Protein 5LFZ (pdb70)

Foldseek 3Di:
DQLVPAQAEAEEAEADDDPCLVLLLVLCVVVLFEHEYAYAQCHLLVPLVSLLSNVVSAYAYEHAFHHQDQQVVDDLVRLVNRQVSSQVSSCVRHVDGHQEYEYRVNHDDLVRQVSWQHEHEAFDFELCCVPVVAQVSSLVRCLPVDGRFGYYYHYNPHCSSSVNPNVSVVSCVVVRYDYHYPCSSCPPHDGGGSHYDHGD

Sequence (200 aa):
VDCATTKKCVVALTFDDGPGEYTNRLLDELSEQHTPATFFVLGKNVKKYPKTLKRMVDEGHQIGSHTFDHKDITKLTAEGIEHEVQWTDEAIEQAAGVKPQILRPPYGAHGAVYDRLIPYPLVLWDVDTLDWKHHDPQKTVRIALEEAKPGSIILMHDIHESSVKAVPQLVSKLHDAGYTLVTVDQLFAGTDFKPAKAYDHR

Solvent-accessible surface area: 8970 Å² total; per-residue (Å²): 99,79,13,73,110,53,117,1,0,0,0,0,1,5,22,3,2,18,134,46,0,53,100,0,0,63,40,0,67,132,49,172,6,28,0,0,2,0,1,8,0,89,23,0,110,143,49,48,160,9,0,94,56,0,64,122,74,48,18,20,9,0,0,3,1,35,40,33,103,24,2,43,162,41,87,57,108,14,2,83,70,6,10,108,110,0,20,107,4,0,88,147,5,18,54,50,132,2,112,2,1,0,0,0,153,20,25,72,19,90,92,65,6,163,66,3,70,18,9,0,0,20,59,52,1,37,0,67,0,110,149,49,93,59,37,92,71,0,0,118,19,0,47,132,98,11,106,68,7,0,0,0,7,0,17,3,76,16,64,7,1,9,120,0,0,42,58,0,0,57,80,0,82,131,54,44,31,46,10,0,11,0,73,56,0,7,55,88,54,112,42,118,63,33,127,42,44,73,47,80

Secondary structure (DSSP, 8-state):
--TTTS-EEEEEEES--STTHHHHHHHHHHTT---EEEE-HHHHTT-HHHHHHHHHTT-EEEE--SS---GGGS-HHHHHHHHHHHHHHHHHHHS---S-B--GGG---HHHHTT-SS-EE--SEE--HHHH--HHHHHHHHHHH--TTEEEEEETTSHHHHHHHHHHHHHHHHTT-EE--HHHHTTTS---TT-EES--

CATH classification: 3.20.20.370

Nearest PDB structures (foldseek):
  5lgc-assembly1_A  TM=1.001E+00  e=3.802E-42  Arthrobacter sp. AW19M34-1
  2c1i-assembly1_A  TM=9.494E-01  e=1.308E-22  Streptococcus pneumoniae R6
  2c1g-assembly1_A  TM=9.395E-01  e=1.151E-22  Streptococcus pneumoniae R6
  6h8n-assembly1_A  TM=9.501E-01  e=1.305E-21  Bacillus subtilis subsp. subtilis str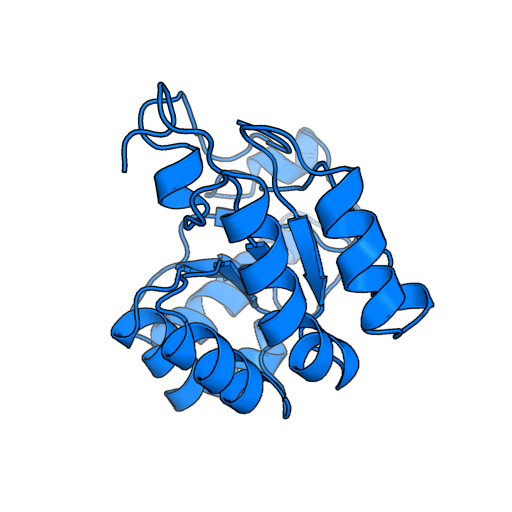. 168
  6h8l-assembly1_A  TM=9.474E-01  e=4.994E-21  Bacillus subtilis subsp. subtilis str. 168

Structure (mmCIF, N/CA/C/O backbone):
data_5LFZ
#
_entry.id   5LFZ
#
_cell.length_a   39.090
_cell.length_b   56.770
_cell.length_c   76.860
_cell.angle_alpha   90.00
_cell.angle_beta   90.00
_cell.angle_gamma   90.00
#
_symmetry.space_group_name_H-M   'P 21 21 21'
#
loop_
_entity.id
_entity.type
_entity.pdbx_description
1 polymer ArCE4A
2 non-polymer 'NICKEL (II) ION'
3 water water
#
loop_
_atom_site.group_PDB
_atom_site.id
_atom_site.type_symbol
_atom_site.label_atom_id
_atom_site.label_alt_id
_atom_site.label_comp_id
_atom_site.label_asym_id
_atom_site.label_entity_id
_atom_site.label_seq_id
_atom_site.pdbx_PDB_ins_code
_atom_site.Cartn_x
_atom_site.Cartn_y
_atom_site.Cartn_z
_atom_site.occupancy
_atom_site.B_iso_or_equiv
_atom_site.auth_seq_id
_atom_site.auth_comp_id
_atom_site.auth_asym_id
_atom_site.auth_atom_id
_atom_site.pdbx_PDB_model_num
ATOM 1 N N . VAL A 1 19 ? 36.032 50.676 30.751 1.00 49.77 42 VAL A N 1
ATOM 2 C CA . VAL A 1 19 ? 35.205 51.289 29.716 1.00 52.20 42 VAL A CA 1
ATOM 3 C C . VAL A 1 19 ? 33.879 51.799 30.286 1.00 48.64 42 VAL A C 1
ATOM 4 O O . VAL A 1 19 ? 33.231 51.119 31.079 1.00 53.67 42 VAL A O 1
ATOM 8 N N . ASP A 1 20 ? 33.483 53.000 29.879 1.00 47.08 43 ASP A N 1
ATOM 9 C CA . ASP A 1 20 ? 32.198 53.557 30.286 1.00 46.93 43 ASP A CA 1
ATOM 10 C C . ASP A 1 20 ? 31.187 53.419 29.153 1.00 42.54 43 ASP A C 1
ATOM 11 O O . ASP A 1 20 ? 31.160 54.237 28.237 1.00 47.76 43 ASP A O 1
ATOM 16 N N . CYS A 1 21 ? 30.351 52.386 29.224 1.00 39.01 44 CYS A N 1
ATOM 17 C CA . CYS A 1 21 ? 29.399 52.097 28.154 1.00 35.81 44 CYS A CA 1
ATOM 18 C C . CYS A 1 21 ? 28.145 52.962 28.206 1.00 38.06 44 CYS A C 1
ATOM 19 O O . CYS A 1 21 ? 27.249 52.818 27.372 1.00 38.76 44 CYS A O 1
ATOM 22 N N . ALA A 1 22 ? 28.077 53.861 29.182 1.00 41.54 45 ALA A N 1
ATOM 23 C CA . ALA A 1 22 ? 26.992 54.832 29.227 1.00 47.88 45 ALA A CA 1
ATOM 24 C C . ALA A 1 22 ? 27.235 55.913 28.179 1.00 51.36 45 ALA A C 1
ATOM 25 O O . ALA A 1 22 ? 26.299 56.539 27.681 1.00 53.56 45 ALA A O 1
ATOM 27 N N . THR A 1 23 ? 28.504 56.113 27.839 1.00 51.60 46 THR A N 1
ATOM 28 C CA . THR A 1 23 ? 28.893 57.118 26.859 1.00 59.61 46 THR A CA 1
ATOM 29 C C . THR A 1 23 ? 29.542 56.485 25.628 1.00 62.27 46 THR A C 1
ATOM 30 O O . THR A 1 23 ? 29.256 56.875 24.494 1.00 66.43 46 THR A O 1
ATOM 34 N N . THR A 1 24 ? 30.415 55.509 25.862 1.00 50.23 47 THR A N 1
ATOM 35 C CA . THR A 1 24 ? 31.127 54.824 24.786 1.00 47.05 47 THR A CA 1
ATOM 36 C C . THR A 1 24 ? 30.210 53.813 24.102 1.00 39.36 47 THR A C 1
ATOM 37 O O . THR A 1 24 ? 29.395 53.160 24.751 1.00 41.35 47 THR A O 1
ATOM 41 N N A LYS A 1 25 ? 30.324 53.705 22.782 0.62 34.88 48 LYS A N 1
ATOM 42 N N B LYS A 1 25 ? 30.369 53.691 22.788 0.38 35.11 48 LYS A N 1
ATOM 43 C CA A LYS A 1 25 ? 29.487 52.782 22.024 0.62 35.14 48 LYS A CA 1
ATOM 44 C CA B LYS A 1 25 ? 29.583 52.787 21.961 0.38 34.52 48 LYS A CA 1
ATOM 45 C C A LYS A 1 25 ? 29.986 51.354 22.183 0.62 33.07 48 LYS A C 1
ATOM 46 C C B LYS A 1 25 ? 30.005 51.327 22.164 0.38 32.78 48 LYS A C 1
ATOM 47 O O A LYS A 1 25 ? 30.939 50.931 21.526 0.62 34.17 48 LYS A O 1
ATOM 48 O O B LYS A 1 25 ? 30.932 50.850 21.510 0.38 33.66 48 LYS A O 1
ATOM 59 N N . CYS A 1 26 ? 29.324 50.620 23.067 1.00 33.22 49 CYS A N 1
ATOM 60 C CA . CYS A 1 26 ? 29.733 49.264 23.431 1.00 29.86 49 CYS A CA 1
ATOM 61 C C . CYS A 1 26 ? 28.923 48.147 22.789 1.00 26.86 49 CYS A C 1
ATOM 62 O O . CYS A 1 26 ? 27.724 48.275 22.552 1.00 31.38 49 CYS A O 1
ATOM 65 N N A VAL A 1 27 ? 29.581 47.032 22.507 0.32 23.68 50 VAL A N 1
ATOM 66 N N B VAL A 1 27 ? 29.616 47.045 22.522 0.68 23.25 50 VAL A N 1
ATOM 67 C CA A VAL A 1 27 ? 28.855 45.829 22.130 0.32 24.36 50 VAL A CA 1
ATOM 68 C CA B VAL A 1 27 ? 29.014 45.816 22.030 0.68 25.00 50 VAL A CA 1
ATOM 69 C C A VAL A 1 27 ? 29.600 44.619 22.679 0.32 25.40 50 VAL A C 1
ATOM 70 C C B VAL A 1 27 ? 29.637 44.649 22.797 0.68 25.42 50 VAL A C 1
ATOM 71 O O A VAL A 1 27 ? 30.832 44.583 22.702 0.32 27.80 50 VAL A O 1
ATOM 72 O O B VAL A 1 27 ? 30.837 44.675 23.082 0.68 25.06 50 VAL A O 1
ATOM 79 N N . ALA A 1 28 ? 28.834 43.646 23.154 1.00 20.70 51 ALA A N 1
ATOM 80 C CA . ALA A 1 28 ? 29.379 42.446 23.782 1.00 21.39 51 ALA A CA 1
ATOM 81 C C . ALA A 1 28 ? 29.290 41.240 22.855 1.00 20.84 51 ALA A C 1
ATOM 82 O O . ALA A 1 28 ? 28.194 40.798 22.501 1.00 23.38 51 ALA A O 1
ATOM 84 N N . LEU A 1 29 ? 30.444 40.718 22.448 1.00 21.73 52 LEU A N 1
ATOM 85 C CA . LEU A 1 29 ? 30.505 39.451 21.714 1.00 21.42 52 LEU A CA 1
ATOM 86 C C . LEU A 1 29 ? 30.302 38.316 22.697 1.00 22.14 52 LEU A C 1
ATOM 87 O O . LEU A 1 29 ? 30.982 38.261 23.723 1.00 19.81 52 LEU A O 1
ATOM 92 N N . THR A 1 30 ? 29.369 37.415 22.407 1.00 21.27 53 THR A N 1
ATOM 93 C CA . THR A 1 30 ? 29.129 36.285 23.298 1.00 22.75 53 THR A CA 1
ATOM 94 C C . THR A 1 30 ? 29.112 34.973 22.512 1.00 21.46 53 THR A C 1
ATOM 95 O O . THR A 1 30 ? 28.706 34.927 21.343 1.00 20.31 53 THR A O 1
ATOM 99 N N . PHE A 1 31 ? 29.588 33.914 23.157 1.00 18.99 54 PHE A N 1
ATOM 100 C CA . PHE A 1 31 ? 29.710 32.603 22.522 1.00 18.98 54 PHE A CA 1
ATOM 101 C C . PHE A 1 31 ? 29.085 31.527 23.395 1.00 23.88 54 PHE A C 1
ATOM 102 O O . PHE A 1 31 ? 29.471 31.371 24.555 1.00 21.77 54 PHE A O 1
ATOM 110 N N . ASP A 1 32 ? 28.126 30.787 22.844 1.00 21.20 55 ASP A N 1
ATOM 111 C CA . ASP A 1 32 ? 27.416 29.748 23.596 1.00 20.81 55 ASP A CA 1
ATOM 112 C C . ASP A 1 32 ? 27.912 28.350 23.293 1.00 24.19 55 ASP A C 1
ATOM 113 O O . ASP A 1 32 ? 28.417 28.092 22.196 1.00 21.70 55 ASP A O 1
ATOM 118 N N . ASP A 1 33 ? 27.716 27.459 24.269 1.00 21.45 56 ASP A N 1
ATOM 119 C CA . ASP A 1 33 ? 27.715 25.996 24.085 1.00 23.42 56 ASP A CA 1
ATOM 120 C C . ASP A 1 33 ? 29.097 25.363 24.157 1.00 25.05 56 ASP A C 1
ATOM 121 O O . ASP A 1 33 ? 29.230 24.141 24.007 1.00 28.18 56 ASP A O 1
ATOM 126 N N . GLY A 1 34 ? 30.127 26.178 24.349 1.00 21.50 57 GLY A N 1
ATOM 127 C CA . GLY A 1 34 ? 31.467 25.663 24.547 1.00 22.90 57 GLY A CA 1
ATOM 128 C C . GLY A 1 34 ? 31.688 25.264 25.993 1.00 21.77 57 GLY A C 1
ATOM 129 O O . GLY A 1 34 ? 30.740 25.212 26.778 1.00 26.80 57 GLY A O 1
ATOM 130 N N . PRO A 1 35 ? 32.938 24.964 26.358 1.00 19.89 58 PRO A N 1
ATOM 131 C CA . PRO A 1 35 ? 34.113 24.917 25.478 1.00 24.11 58 PRO A CA 1
ATOM 132 C C . PRO A 1 35 ? 34.129 23.683 24.574 1.00 24.37 58 PRO A C 1
ATOM 133 O O . PRO A 1 35 ? 33.428 22.696 24.821 1.00 22.82 58 PRO A O 1
ATOM 137 N N . GLY A 1 36 ? 34.935 23.750 23.523 1.00 27.14 59 GLY A N 1
ATOM 138 C CA . GLY A 1 36 ? 35.092 22.632 22.616 1.00 28.31 59 GLY A CA 1
ATOM 139 C C . GLY A 1 36 ? 36.412 22.743 21.885 1.00 26.87 59 GLY A C 1
ATOM 140 O O . GLY A 1 36 ? 37.293 23.504 22.290 1.00 23.92 59 GLY A O 1
ATOM 141 N N . GLU A 1 37 ? 36.535 21.996 20.793 1.00 27.21 60 GLU A N 1
ATOM 142 C CA . GLU A 1 37 ? 37.799 21.869 20.078 1.00 27.88 60 GLU A CA 1
ATOM 143 C C . GLU A 1 37 ? 38.226 23.155 19.374 1.00 26.29 60 GLU A C 1
ATOM 144 O O . GLU A 1 37 ? 39.383 23.283 18.964 1.00 26.78 60 GLU A O 1
ATOM 150 N N . TYR A 1 38 ? 37.309 24.109 19.245 1.00 24.97 61 TYR A N 1
ATOM 151 C CA . TYR A 1 38 ? 37.629 25.356 18.558 1.00 26.32 61 TYR A CA 1
ATOM 152 C C . TYR A 1 38 ? 37.874 26.521 19.509 1.00 21.19 61 TYR A C 1
ATOM 153 O O . TYR A 1 38 ? 38.308 27.590 19.077 1.00 23.90 61 TYR A O 1
ATOM 162 N N . THR A 1 39 ? 37.615 26.316 20.796 1.00 22.94 62 THR A N 1
ATOM 163 C CA . THR A 1 39 ? 37.660 27.408 21.761 1.00 21.50 62 THR A CA 1
ATOM 164 C C . THR A 1 39 ? 39.043 28.052 21.874 1.00 21.57 62 THR A C 1
ATOM 165 O O . THR A 1 39 ? 39.161 29.274 21.954 1.00 22.98 62 THR A O 1
ATOM 169 N N . ASN A 1 40 ? 40.093 27.243 21.870 1.00 21.19 63 ASN A N 1
ATOM 170 C CA . ASN A 1 40 ? 41.427 27.818 21.991 1.00 23.24 63 ASN A CA 1
ATOM 171 C C . ASN A 1 40 ? 41.846 28.630 20.766 1.00 25.65 63 ASN A C 1
ATOM 172 O O . ASN A 1 40 ? 42.507 29.663 20.903 1.00 25.75 63 ASN A O 1
ATOM 177 N N . ARG A 1 41 ? 41.459 28.185 19.572 1.00 25.04 64 ARG A N 1
ATOM 178 C CA . ARG A 1 41 ? 41.717 28.969 18.370 1.00 25.46 64 ARG A CA 1
ATOM 179 C C . ARG A 1 41 ? 40.948 30.277 18.441 1.00 25.36 64 ARG A C 1
ATOM 180 O O . ARG A 1 41 ? 41.445 31.328 18.046 1.00 29.98 64 ARG A O 1
ATOM 188 N N . LEU A 1 42 ? 39.734 30.199 18.971 1.00 25.86 65 LEU A N 1
ATOM 189 C CA . LEU A 1 42 ? 38.896 31.371 19.166 1.00 25.50 65 LEU A CA 1
ATOM 190 C C . LEU A 1 42 ? 39.573 32.354 20.125 1.00 22.53 65 LEU A C 1
ATOM 191 O O . LEU A 1 42 ? 39.631 33.558 19.870 1.00 25.98 65 LEU A O 1
ATOM 196 N N . LEU A 1 43 ? 40.105 31.828 21.222 1.00 25.04 66 LEU A N 1
ATOM 197 C CA . LEU A 1 43 ? 40.788 32.654 22.204 1.00 24.89 66 LEU A CA 1
ATOM 198 C C . LEU A 1 43 ? 42.068 33.248 21.622 1.00 25.51 66 LEU A C 1
ATOM 199 O O . LEU A 1 43 ? 42.435 34.381 21.940 1.00 28.87 66 LEU A O 1
ATOM 204 N N . ASP A 1 44 ? 42.743 32.476 20.775 1.00 27.26 67 ASP A N 1
ATOM 205 C CA . ASP A 1 44 ? 43.938 32.960 20.101 1.00 31.22 67 ASP A CA 1
ATOM 206 C C . ASP A 1 44 ? 43.601 34.172 19.238 1.00 31.13 67 ASP A C 1
ATOM 207 O O . ASP A 1 44 ? 44.300 35.184 19.280 1.00 32.82 67 ASP A O 1
ATOM 212 N N . GLU A 1 45 ? 42.526 34.070 18.461 1.00 29.03 68 GLU A N 1
ATOM 213 C CA . GLU A 1 45 ? 42.128 35.159 17.572 1.00 29.49 68 GLU A CA 1
ATOM 214 C C . GLU A 1 45 ? 41.712 36.397 18.360 1.00 30.04 68 GLU A C 1
ATOM 215 O O . GLU A 1 45 ? 42.076 37.519 18.004 1.00 31.95 68 GLU A O 1
ATOM 221 N N . LEU A 1 46 ? 40.950 36.191 19.430 1.00 27.19 69 LEU A N 1
ATOM 222 C CA . LEU A 1 46 ? 40.530 37.293 20.284 1.00 27.17 69 LEU A CA 1
ATOM 223 C C . LEU A 1 46 ? 41.738 37.991 20.900 1.00 31.53 69 LEU A C 1
ATOM 224 O O . LEU A 1 46 ? 41.787 39.220 20.966 1.00 34.45 69 LEU A O 1
ATOM 229 N N . SER A 1 47 ? 42.715 37.197 21.326 1.00 32.57 70 SER A N 1
ATOM 230 C CA . SER A 1 47 ? 43.958 37.724 21.872 1.00 32.08 70 SER A CA 1
ATOM 231 C C . SER A 1 47 ? 44.702 38.579 20.850 1.00 34.29 70 SER A C 1
ATOM 232 O O . SER A 1 47 ? 45.201 39.655 21.178 1.00 41.02 70 SER A O 1
ATOM 235 N N . GLU A 1 48 ? 44.765 38.102 19.611 1.00 35.63 71 GLU A N 1
ATOM 236 C CA . GLU A 1 48 ? 45.502 38.800 18.561 1.00 40.73 71 GLU A CA 1
ATOM 237 C C . GLU A 1 48 ? 44.954 40.201 18.309 1.00 38.96 71 GLU A C 1
ATOM 238 O O . GLU A 1 48 ? 45.686 41.090 17.876 1.00 41.87 71 GLU A O 1
ATOM 244 N N . GLN A 1 49 ? 43.675 40.413 18.597 1.00 40.20 72 GLN A N 1
ATOM 245 C CA . GLN A 1 49 ? 43.098 41.736 18.411 1.00 42.41 72 GLN A CA 1
ATOM 246 C C . GLN A 1 49 ? 42.654 42.366 19.726 1.00 40.43 72 GLN A C 1
ATOM 247 O O . GLN A 1 49 ? 41.798 43.250 19.732 1.00 38.59 72 GLN A O 1
ATOM 253 N N . HIS A 1 50 ? 43.255 41.908 20.826 1.00 43.47 73 HIS A N 1
ATOM 254 C CA . HIS A 1 50 ? 43.063 42.497 22.152 1.00 47.72 73 HIS A CA 1
ATOM 255 C C . HIS A 1 50 ? 41.583 42.699 22.470 1.00 43.03 73 HIS A C 1
ATOM 256 O O . HIS A 1 50 ? 41.157 43.778 22.879 1.00 46.39 73 HIS A O 1
ATOM 263 N N . THR A 1 51 ? 40.798 41.650 22.267 1.00 31.81 74 THR A N 1
ATOM 264 C CA . THR A 1 51 ? 39.358 41.755 22.409 1.00 27.53 74 THR A CA 1
ATOM 265 C C . THR A 1 51 ? 38.830 40.749 23.414 1.00 28.68 74 THR A C 1
ATOM 266 O O . THR A 1 51 ? 39.139 39.559 23.321 1.00 25.51 74 THR A O 1
ATOM 270 N N . PRO A 1 52 ? 38.036 41.224 24.388 1.00 24.76 75 PRO A N 1
ATOM 271 C CA . PRO A 1 52 ? 37.393 40.338 25.355 1.00 26.89 75 PRO A CA 1
ATOM 272 C C . PRO A 1 52 ? 36.055 39.839 24.847 1.00 24.66 75 PRO A C 1
ATOM 273 O O . PRO A 1 52 ? 35.430 40.480 24.003 1.00 25.35 75 PRO A O 1
ATOM 277 N N . ALA A 1 53 ? 35.626 38.695 25.355 1.00 22.15 76 ALA A N 1
ATOM 278 C CA . ALA A 1 53 ? 34.326 38.152 25.007 1.00 19.27 76 ALA A CA 1
ATOM 279 C C . ALA A 1 53 ? 33.734 37.466 26.227 1.00 22.89 76 ALA A C 1
ATOM 280 O O . ALA A 1 53 ? 34.410 37.307 27.245 1.00 23.19 76 ALA A O 1
ATOM 282 N N . THR A 1 54 ? 32.468 37.081 26.125 1.00 21.10 77 THR A N 1
ATOM 283 C CA . THR A 1 54 ? 31.785 36.381 27.206 1.00 22.44 77 THR A CA 1
ATOM 284 C C . THR A 1 54 ? 31.391 35.000 26.706 1.00 19.17 77 THR A C 1
ATOM 285 O O . THR A 1 54 ? 30.768 34.868 25.650 1.00 21.59 77 THR A O 1
ATOM 289 N N . PHE A 1 55 ? 31.790 33.979 27.452 1.00 20.28 78 PHE A N 1
ATOM 290 C CA . PHE A 1 55 ? 31.549 32.600 27.070 1.00 18.99 78 PHE A CA 1
ATOM 291 C C . PHE A 1 55 ? 30.511 31.978 27.980 1.00 20.86 78 PHE A C 1
ATOM 292 O O . PHE A 1 55 ? 30.749 31.810 29.173 1.00 20.34 78 PHE A O 1
ATOM 300 N N . PHE A 1 56 ? 29.340 31.676 27.434 1.00 20.52 79 PHE A N 1
ATOM 301 C CA . PHE A 1 56 ? 28.320 30.980 28.203 1.00 21.75 79 PHE A CA 1
ATOM 302 C C . PHE A 1 56 ? 28.526 29.482 28.039 1.00 17.58 79 PHE A C 1
ATOM 303 O O . PHE A 1 56 ? 28.147 28.886 27.030 1.00 21.41 79 PHE A O 1
ATOM 311 N N . VAL A 1 57 ? 29.144 28.879 29.047 1.00 19.00 80 VAL A N 1
ATOM 312 C CA . VAL A 1 57 ? 29.652 27.522 28.912 1.00 22.71 80 VAL A CA 1
ATOM 313 C C . VAL A 1 57 ? 28.670 26.452 29.383 1.00 26.11 80 VAL A C 1
ATOM 314 O O . VAL A 1 57 ? 27.878 26.663 30.305 1.00 25.45 80 VAL A O 1
ATOM 318 N N . LEU A 1 58 ? 28.730 25.300 28.728 1.00 22.36 81 LEU A N 1
ATOM 319 C CA . LEU A 1 58 ? 27.970 24.131 29.155 1.00 23.76 81 LEU A CA 1
ATOM 320 C C . LEU A 1 58 ? 28.748 23.356 30.207 1.00 24.80 81 LEU A C 1
ATOM 321 O O . LEU A 1 58 ? 29.875 22.944 29.956 1.00 26.05 81 LEU A O 1
ATOM 326 N N . GLY A 1 59 ? 28.151 23.157 31.380 1.00 24.17 82 GLY A N 1
ATOM 327 C CA . GLY A 1 59 ? 28.833 22.497 32.475 1.00 24.15 82 GLY A CA 1
ATOM 328 C C . GLY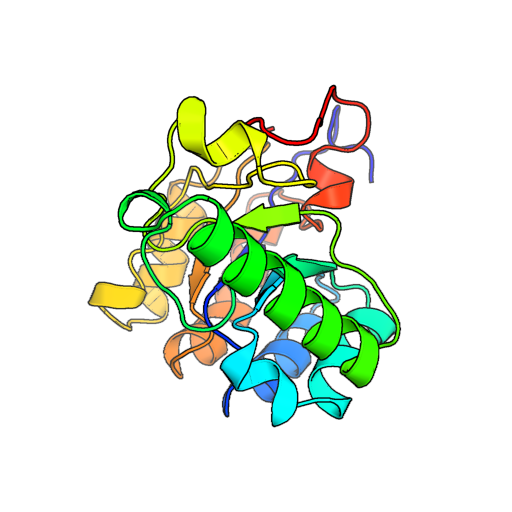 A 1 59 ? 29.409 21.141 32.112 1.00 26.85 82 GLY A C 1
ATOM 329 O O . GLY A 1 59 ? 30.509 20.795 32.541 1.00 29.54 82 GLY A O 1
ATOM 330 N N . LYS A 1 60 ? 28.671 20.378 31.312 1.00 28.03 83 LYS A N 1
ATOM 331 C CA . LYS A 1 60 ? 29.123 19.058 30.880 1.00 32.24 83 LYS A CA 1
ATOM 332 C C . LYS A 1 60 ? 30.438 19.152 30.102 1.00 31.71 83 LYS A C 1
ATOM 333 O O . LYS A 1 60 ? 31.280 18.256 30.185 1.00 39.41 83 LYS A O 1
ATOM 339 N N . ASN A 1 61 ? 30.611 20.246 29.365 1.00 24.88 84 ASN A N 1
ATOM 340 C CA . ASN A 1 61 ? 31.800 20.464 28.544 1.00 29.99 84 ASN A CA 1
ATOM 341 C C . ASN A 1 61 ? 32.962 20.986 29.370 1.00 31.12 84 ASN A C 1
ATOM 342 O O . ASN A 1 61 ? 34.126 20.787 29.022 1.00 29.78 84 ASN A O 1
ATOM 347 N N . VAL A 1 62 ? 32.632 21.659 30.468 1.00 30.06 85 VAL A N 1
ATOM 348 C CA . VAL A 1 62 ? 33.621 22.340 31.297 1.00 26.33 85 VAL A CA 1
ATOM 349 C C . VAL A 1 62 ? 34.573 21.354 31.965 1.00 27.56 85 VAL A C 1
ATOM 350 O O . VAL A 1 62 ? 35.774 21.618 32.076 1.00 27.34 85 VAL A O 1
ATOM 354 N N . LYS A 1 63 ? 34.029 20.217 32.393 1.00 29.76 86 LYS A N 1
ATOM 355 C CA . LYS A 1 63 ? 34.811 19.134 32.986 1.00 36.89 86 LYS A CA 1
ATOM 356 C C . LYS A 1 63 ? 36.048 18.780 32.168 1.00 38.54 86 LYS A C 1
ATOM 357 O O . LYS A 1 63 ? 37.122 18.535 32.719 1.00 35.94 86 LYS A O 1
ATOM 363 N N . LYS A 1 64 ? 35.879 18.764 30.850 1.00 34.32 87 LYS A N 1
ATOM 364 C CA . LYS A 1 64 ? 36.930 18.353 29.925 1.00 35.92 87 LYS A CA 1
ATOM 365 C C . LYS A 1 64 ? 37.920 19.474 29.617 1.00 32.82 87 LYS A C 1
ATOM 366 O O . LYS A 1 64 ? 38.995 19.221 29.076 1.00 30.76 87 LYS A O 1
ATOM 372 N N . TYR A 1 65 ? 37.560 20.708 29.958 1.00 29.83 88 TYR A N 1
ATOM 373 C CA . TYR A 1 65 ? 38.356 21.861 29.540 1.00 28.30 88 TYR A CA 1
ATOM 374 C C . TYR A 1 65 ? 38.787 22.822 30.647 1.00 32.41 88 TYR A C 1
ATOM 375 O O . TYR A 1 65 ? 38.570 24.032 30.521 1.00 28.55 88 TYR A O 1
ATOM 384 N N . PRO A 1 66 ? 39.420 22.310 31.717 1.00 29.23 89 PRO A N 1
ATOM 385 C CA . PRO A 1 66 ? 39.768 23.210 32.824 1.00 26.56 89 PRO A CA 1
ATOM 386 C C . PRO A 1 66 ? 40.803 24.274 32.452 1.00 26.44 89 PRO A C 1
ATOM 387 O O . PRO A 1 66 ? 40.654 25.428 32.846 1.00 26.88 89 PRO A O 1
ATOM 391 N N . LYS A 1 67 ? 41.828 23.901 31.692 1.00 27.63 90 LYS A N 1
ATOM 392 C CA . LYS A 1 67 ? 42.868 24.855 31.333 1.00 25.38 90 LYS A CA 1
ATOM 393 C C . LYS A 1 67 ? 42.327 25.947 30.411 1.00 26.47 90 LYS A C 1
ATOM 394 O O . LYS A 1 67 ? 42.757 27.101 30.478 1.00 27.55 90 LYS A O 1
ATOM 400 N N . THR A 1 68 ? 41.378 25.581 29.554 1.00 25.61 91 THR A N 1
ATOM 401 C CA . THR A 1 68 ? 40.769 26.539 28.647 1.00 22.29 91 THR A CA 1
ATOM 402 C C . THR A 1 68 ? 39.915 27.556 29.410 1.00 23.82 91 THR A C 1
ATOM 403 O O . THR A 1 68 ? 39.904 28.738 29.067 1.00 22.20 91 THR A O 1
ATOM 407 N N . LEU A 1 69 ? 39.235 27.122 30.470 1.00 23.78 92 LEU A N 1
ATOM 408 C CA . LEU A 1 69 ? 38.489 28.076 31.288 1.00 24.12 92 LEU A CA 1
ATOM 409 C C . LEU A 1 69 ? 39.449 28.988 32.049 1.00 23.94 92 LEU A C 1
ATOM 410 O O . LEU A 1 69 ? 39.181 30.181 32.218 1.00 22.61 92 LEU A O 1
ATOM 415 N N . LYS A 1 70 ? 40.579 28.440 32.482 1.00 25.55 93 LYS A N 1
ATOM 416 C CA . LYS A 1 70 ? 41.584 29.270 33.129 1.00 23.46 93 LYS A CA 1
ATOM 417 C C . LYS A 1 70 ? 42.094 30.327 32.151 1.00 24.07 93 LYS A C 1
ATOM 418 O O . LYS A 1 70 ? 42.383 31.450 32.557 1.00 27.04 93 LYS A O 1
ATOM 424 N N . ARG A 1 71 ? 42.188 29.979 30.866 1.00 23.98 94 ARG A N 1
ATOM 425 C CA . ARG A 1 71 ? 42.569 30.959 29.849 1.00 24.92 94 ARG A CA 1
ATOM 426 C C . ARG A 1 71 ? 41.579 32.112 29.800 1.00 23.28 94 ARG A C 1
ATOM 427 O O . ARG A 1 71 ? 41.969 33.269 29.676 1.00 25.84 94 ARG A O 1
ATOM 435 N N . MET A 1 72 ? 40.295 31.790 29.884 1.00 23.28 95 MET A N 1
ATOM 436 C CA . MET A 1 72 ? 39.261 32.815 29.814 1.00 24.46 95 MET A CA 1
ATOM 437 C C . MET A 1 72 ? 39.420 33.842 30.926 1.00 27.84 95 MET A C 1
ATOM 438 O O . MET A 1 72 ? 39.330 35.049 30.689 1.00 28.09 95 MET A O 1
ATOM 443 N N . VAL A 1 73 ? 39.665 33.361 32.140 1.00 24.42 96 VAL A N 1
ATOM 444 C CA . VAL A 1 73 ? 39.884 34.245 33.277 1.00 27.05 96 VAL A CA 1
ATOM 445 C C . VAL A 1 73 ? 41.189 35.016 33.107 1.00 29.04 96 VAL A C 1
ATOM 446 O O . VAL A 1 73 ? 41.213 36.238 33.248 1.00 28.25 96 VAL A O 1
ATOM 450 N N . ASP A 1 74 ? 42.262 34.295 32.792 1.00 25.73 97 ASP A N 1
ATOM 451 C CA . ASP A 1 74 ? 43.591 34.890 32.677 1.00 28.85 97 ASP A CA 1
ATOM 452 C C . ASP A 1 74 ? 43.682 35.954 31.585 1.00 27.98 97 ASP A C 1
ATOM 453 O O . ASP A 1 74 ? 44.465 36.895 31.703 1.00 31.12 97 ASP A O 1
ATOM 458 N N . GLU A 1 75 ? 42.890 35.815 30.525 1.00 29.08 98 GLU A N 1
ATOM 459 C CA . GLU A 1 75 ? 43.060 36.687 29.366 1.00 26.00 98 GLU A CA 1
ATOM 460 C C . GLU A 1 75 ? 41.942 37.721 29.209 1.00 27.75 98 GLU A C 1
ATOM 461 O O . GLU A 1 75 ? 41.783 38.316 28.143 1.00 32.57 98 GLU A O 1
ATOM 467 N N . GLY A 1 76 ? 41.178 37.940 30.272 1.00 27.55 99 GLY A N 1
ATOM 468 C CA . GLY A 1 76 ? 40.280 39.081 30.331 1.00 30.37 99 GLY A CA 1
ATOM 469 C C . GLY A 1 76 ? 38.840 38.835 29.920 1.00 28.69 99 GLY A C 1
ATOM 470 O O . GLY A 1 76 ? 38.050 39.774 29.815 1.00 30.61 99 GLY A O 1
ATOM 471 N N . HIS A 1 77 ? 38.488 37.577 29.693 1.00 22.71 100 HIS A N 1
ATOM 472 C CA . HIS A 1 77 ? 37.137 37.241 29.266 1.00 22.34 100 HIS A CA 1
ATOM 473 C C . HIS A 1 77 ? 36.226 37.013 30.465 1.00 24.73 100 HIS A C 1
ATOM 474 O O . HIS A 1 77 ? 36.680 36.999 31.617 1.00 26.75 100 HIS A O 1
ATOM 481 N N . GLN A 1 78 ? 34.939 36.851 30.188 1.00 21.46 101 GLN A N 1
ATOM 482 C CA . GLN A 1 78 ? 33.963 36.549 31.222 1.00 20.64 101 GLN A CA 1
ATOM 483 C C . GLN A 1 78 ? 33.335 35.184 31.001 1.00 19.95 101 GLN A C 1
ATOM 484 O O . GLN A 1 78 ? 32.975 34.831 29.883 1.00 22.29 101 GLN A O 1
ATOM 490 N N . ILE A 1 79 ? 33.209 34.411 32.073 1.00 21.09 102 ILE A N 1
ATOM 491 C CA . ILE A 1 79 ? 32.539 33.123 32.000 1.00 19.64 102 ILE A CA 1
ATOM 492 C C . ILE A 1 79 ? 31.120 33.230 32.547 1.00 19.72 102 ILE A C 1
ATOM 493 O O . ILE A 1 79 ? 30.913 33.683 33.683 1.00 23.30 102 ILE A O 1
ATOM 498 N N . GLY A 1 80 ? 30.148 32.824 31.736 1.00 20.27 103 GLY A N 1
ATOM 499 C CA . GLY A 1 80 ? 28.765 32.738 32.171 1.00 22.68 103 GLY A CA 1
ATOM 500 C C . GLY A 1 80 ? 28.295 31.293 32.151 1.00 22.40 103 GLY A C 1
ATOM 501 O O . GLY A 1 80 ? 28.941 30.432 31.552 1.00 19.59 103 GLY A O 1
ATOM 502 N N . SER A 1 81 ? 27.175 31.016 32.812 1.00 22.96 104 SER A N 1
ATOM 503 C CA . SER A 1 81 ? 26.596 29.678 32.798 1.00 22.76 104 SER A CA 1
ATOM 504 C C . SER A 1 81 ? 25.594 29.510 31.662 1.00 23.58 104 SER A C 1
ATOM 505 O O . SER A 1 81 ? 24.792 30.406 31.402 1.00 24.10 104 SER A O 1
ATOM 508 N N . HIS A 1 82 ? 25.651 28.365 30.980 1.00 22.96 105 HIS A N 1
ATOM 509 C CA . HIS A 1 82 ? 24.652 28.011 29.975 1.00 21.48 105 HIS A CA 1
ATOM 510 C C . HIS A 1 82 ? 23.893 26.750 30.401 1.00 24.56 105 HIS A C 1
ATOM 511 O O . HIS A 1 82 ? 23.338 26.046 29.558 1.00 24.81 105 HIS A O 1
ATOM 518 N N . THR A 1 83 ? 23.857 26.510 31.719 1.00 22.93 106 THR A N 1
ATOM 519 C CA . THR A 1 83 ? 23.390 25.261 32.367 1.00 26.77 106 THR A CA 1
ATOM 520 C C . THR A 1 83 ? 24.328 24.085 32.076 1.00 23.47 106 THR A C 1
ATOM 521 O O . THR A 1 83 ? 25.374 24.251 31.445 1.00 24.60 106 THR A O 1
ATOM 525 N N . PHE A 1 84 ? 23.971 22.901 32.569 1.00 23.21 107 PHE A N 1
ATOM 526 C CA . PHE A 1 84 ? 24.904 21.781 32.550 1.00 24.40 107 PHE A CA 1
ATOM 527 C C . PHE A 1 84 ? 24.822 20.980 31.262 1.00 27.50 107 PHE A C 1
ATOM 528 O O . PHE A 1 84 ? 25.839 20.725 30.627 1.00 28.12 107 PHE A O 1
ATOM 536 N N . ASP A 1 85 ? 23.619 20.573 30.880 1.00 27.04 108 ASP A N 1
ATOM 537 C CA . ASP A 1 85 ? 23.469 19.734 29.694 1.00 30.55 108 ASP A CA 1
ATOM 538 C C . ASP A 1 85 ? 22.501 20.325 28.667 1.00 30.55 108 ASP A C 1
ATOM 539 O O . ASP A 1 85 ? 21.887 19.592 27.889 1.00 32.33 108 ASP A O 1
ATOM 544 N N . HIS A 1 86 ? 22.373 21.648 28.685 1.00 28.20 109 HIS A N 1
ATOM 545 C CA . HIS A 1 86 ? 21.658 22.414 27.655 1.00 29.58 109 HIS A CA 1
ATOM 546 C C . HIS A 1 86 ? 20.180 22.060 27.542 1.00 32.35 109 HIS A C 1
ATOM 547 O O . HIS A 1 86 ? 19.628 21.993 26.443 1.00 31.18 109 HIS A O 1
ATOM 554 N N . LYS A 1 87 ? 19.532 21.845 28.676 1.00 32.75 110 LYS A N 1
ATOM 555 C CA . LYS A 1 87 ? 18.096 21.609 28.670 1.00 31.14 110 LYS A CA 1
ATOM 556 C C . LYS A 1 87 ? 17.335 22.931 28.798 1.00 30.85 110 LYS A C 1
ATOM 557 O O . LYS A 1 87 ? 17.768 23.849 29.496 1.00 32.23 110 LYS A O 1
ATOM 563 N N . ASP A 1 88 ? 16.217 23.027 28.087 1.00 33.21 111 ASP A N 1
ATOM 564 C CA . ASP A 1 88 ? 15.258 24.113 28.260 1.00 32.05 111 ASP A CA 1
ATOM 565 C C . ASP A 1 88 ? 14.808 24.107 29.719 1.00 31.12 111 ASP A C 1
ATOM 566 O O . ASP A 1 88 ? 14.180 23.149 30.162 1.00 32.69 111 ASP A O 1
ATOM 571 N N . ILE A 1 89 ? 15.124 25.167 30.462 1.00 26.98 112 ILE A N 1
ATOM 572 C CA . ILE A 1 89 ? 14.867 25.168 31.899 1.00 26.33 112 ILE A CA 1
ATOM 573 C C . ILE A 1 89 ? 13.374 25.185 32.203 1.00 32.25 112 ILE A C 1
ATOM 574 O O . ILE A 1 89 ? 12.964 24.809 33.299 1.00 33.80 112 ILE A O 1
ATOM 579 N N . THR A 1 90 ? 12.559 25.611 31.241 1.00 31.15 113 THR A N 1
ATOM 580 C CA . THR A 1 90 ? 11.116 25.677 31.472 1.00 30.85 113 THR A CA 1
ATOM 581 C C . THR A 1 90 ? 10.489 24.288 31.410 1.00 33.03 113 THR A C 1
ATOM 582 O O . THR A 1 90 ? 9.315 24.116 31.726 1.00 37.52 113 THR A O 1
ATOM 586 N N . LYS A 1 91 ? 11.280 23.300 31.004 1.00 39.13 114 LYS A N 1
ATOM 587 C CA . LYS A 1 91 ? 10.833 21.913 30.993 1.00 41.37 114 LYS A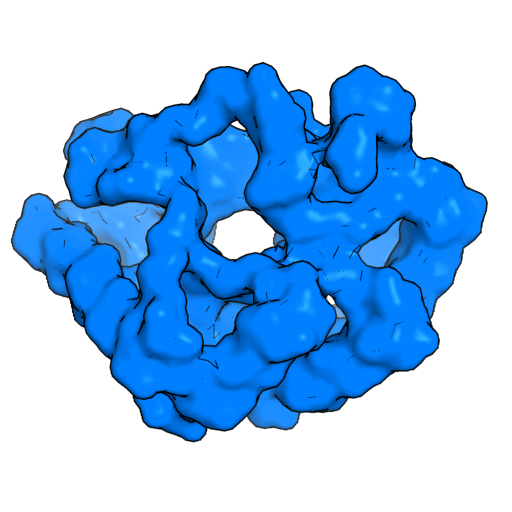 CA 1
ATOM 588 C C . LYS A 1 91 ? 11.081 21.235 32.330 1.00 39.47 114 LYS A C 1
ATOM 589 O O . LYS A 1 91 ? 10.671 20.096 32.535 1.00 41.66 114 LYS A O 1
ATOM 595 N N . LEU A 1 92 ? 11.769 21.926 33.233 1.00 41.06 115 LEU A N 1
ATOM 596 C CA . LEU A 1 92 ? 12.285 21.272 34.431 1.00 36.93 115 LEU A CA 1
ATOM 597 C C . LEU A 1 92 ? 11.529 21.601 35.710 1.00 41.70 115 LEU A C 1
ATOM 598 O O . LEU A 1 92 ? 10.789 22.583 35.789 1.00 39.23 115 LEU A O 1
ATOM 603 N N . THR A 1 93 ? 11.735 20.753 36.710 1.00 39.60 116 THR A N 1
ATOM 604 C CA . THR A 1 93 ? 11.229 20.986 38.053 1.00 42.27 116 THR A CA 1
ATOM 605 C C . THR A 1 93 ? 12.134 21.964 38.784 1.00 36.72 116 THR A C 1
ATOM 606 O O . THR A 1 93 ? 13.185 22.351 38.275 1.00 34.21 116 THR A O 1
ATOM 610 N N . ALA A 1 94 ? 11.728 22.359 39.984 1.00 37.15 117 ALA A N 1
ATOM 611 C CA . ALA A 1 94 ? 12.554 23.234 40.799 1.00 38.68 117 ALA A CA 1
ATOM 612 C C . ALA A 1 94 ? 13.914 22.591 41.054 1.00 40.23 117 ALA A C 1
ATOM 613 O O . ALA A 1 94 ? 14.947 23.252 40.941 1.00 39.10 117 ALA A O 1
ATOM 615 N N . GLU A 1 95 ? 13.913 21.299 41.378 1.00 40.66 118 GLU A N 1
ATOM 616 C CA . GLU A 1 95 ? 15.163 20.593 41.647 1.00 45.43 118 GLU A CA 1
ATOM 617 C C . GLU A 1 95 ? 15.961 20.370 40.360 1.00 39.22 118 GLU A C 1
ATOM 618 O O . GLU A 1 95 ? 17.191 20.376 40.381 1.00 39.00 118 GLU A O 1
ATOM 624 N N . GLY A 1 96 ? 15.263 20.181 39.244 1.00 33.82 119 GLY A N 1
ATOM 625 C CA . GLY A 1 96 ? 15.922 20.047 37.956 1.00 31.78 119 GLY A CA 1
ATOM 626 C C . GLY A 1 96 ? 16.690 21.306 37.602 1.00 34.24 119 GLY A C 1
ATOM 627 O O . GLY A 1 96 ? 17.831 21.248 37.133 1.00 34.07 119 GLY A O 1
ATOM 628 N N . ILE A 1 97 ? 16.063 22.454 37.832 1.00 28.99 120 ILE A N 1
ATOM 629 C CA . ILE A 1 97 ? 16.722 23.736 37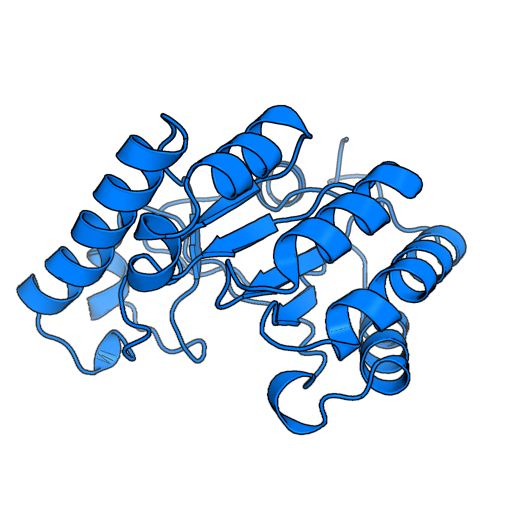.618 1.00 28.24 120 ILE A CA 1
ATOM 630 C C . ILE A 1 97 ? 17.881 23.916 38.597 1.00 27.86 120 ILE A C 1
ATOM 631 O O . ILE A 1 97 ? 18.931 24.437 38.225 1.00 29.48 120 ILE A O 1
ATOM 636 N N . GLU A 1 98 ? 17.693 23.475 39.841 1.00 32.12 121 GLU A N 1
ATOM 637 C CA . GLU A 1 98 ? 18.765 23.509 40.839 1.00 32.84 121 GLU A CA 1
ATOM 638 C C . GLU A 1 98 ? 20.001 22.755 40.364 1.00 31.08 121 GLU A C 1
ATOM 639 O O . GLU A 1 98 ? 21.120 23.246 40.486 1.00 29.19 121 GLU A O 1
ATOM 645 N N . HIS A 1 99 ? 19.788 21.554 39.832 1.00 32.85 122 HIS A N 1
ATOM 646 C CA . HIS A 1 99 ? 20.882 20.744 39.306 1.00 34.92 122 HIS A CA 1
ATOM 647 C C . HIS A 1 99 ? 21.614 21.457 38.174 1.00 29.50 122 HIS A C 1
ATOM 648 O O . HIS A 1 99 ? 22.836 21.538 38.179 1.00 31.31 122 HIS A O 1
ATOM 655 N N . GLU A 1 100 ? 20.865 21.975 37.205 1.00 31.18 123 GLU A N 1
ATOM 656 C CA . GLU A 1 100 ? 21.466 22.651 36.059 1.00 29.43 123 GLU A CA 1
ATOM 657 C C . GLU A 1 100 ? 22.350 23.821 36.483 1.00 28.05 123 GLU A C 1
ATOM 658 O O . GLU A 1 100 ? 23.438 24.015 35.945 1.00 29.20 123 GLU A O 1
ATOM 664 N N . VAL A 1 101 ? 21.877 24.604 37.443 1.00 26.20 124 VAL A N 1
ATOM 665 C CA . VAL A 1 101 ? 22.659 25.725 37.950 1.00 25.28 124 VAL A CA 1
ATOM 666 C C . VAL A 1 101 ? 23.867 25.242 38.759 1.00 27.23 124 VAL A C 1
ATOM 667 O O . VAL A 1 101 ? 25.016 25.587 38.464 1.00 23.42 124 VAL A O 1
ATOM 671 N N . GLN A 1 102 ? 23.598 24.435 39.778 1.00 28.01 125 GLN A N 1
ATOM 672 C CA . GLN A 1 102 ? 24.631 24.044 40.730 1.00 24.88 125 GLN A CA 1
ATOM 673 C C . GLN A 1 102 ? 25.701 23.135 40.142 1.00 24.73 125 GLN A C 1
ATOM 674 O O . GLN A 1 102 ? 26.871 23.260 40.495 1.00 25.39 125 GLN A O 1
ATOM 680 N N . TRP A 1 103 ? 25.317 22.229 39.245 1.00 27.27 126 TRP A N 1
ATOM 681 C CA . TRP A 1 103 ? 26.310 21.356 38.620 1.00 28.44 126 TRP A CA 1
ATOM 682 C C . TRP A 1 103 ? 27.249 22.154 37.726 1.00 25.20 126 TRP A C 1
ATOM 683 O O . TRP A 1 103 ? 28.428 21.831 37.615 1.00 24.76 126 TRP A O 1
ATOM 694 N N . THR A 1 104 ? 26.724 23.198 37.097 1.00 24.76 127 THR A N 1
ATOM 695 C CA . THR A 1 104 ? 27.530 24.017 36.198 1.00 24.50 127 THR A CA 1
ATOM 696 C C . THR A 1 104 ? 28.492 24.870 37.006 1.00 26.32 127 THR A C 1
ATOM 697 O O . THR A 1 104 ? 29.670 24.997 36.656 1.00 24.05 127 THR A O 1
ATOM 701 N N . ASP A 1 105 ? 27.991 25.435 38.101 1.00 25.69 128 ASP A N 1
ATOM 702 C CA . ASP A 1 105 ? 28.819 26.248 38.988 1.00 26.64 128 ASP A CA 1
ATOM 703 C C . ASP A 1 105 ? 29.984 25.441 39.541 1.00 23.09 128 ASP A C 1
ATOM 704 O O . ASP A 1 105 ? 31.105 25.943 39.626 1.00 26.76 128 ASP A O 1
ATOM 709 N N . GLU A 1 106 ? 29.723 24.195 39.926 1.00 25.10 129 GLU A N 1
ATOM 710 C CA . GLU A 1 106 ? 30.779 23.368 40.498 1.00 26.64 129 GLU A CA 1
ATOM 711 C C . GLU A 1 106 ? 31.857 23.119 39.454 1.00 26.83 129 GLU A C 1
ATOM 712 O O . GLU A 1 106 ? 33.049 23.173 39.751 1.00 27.66 129 GLU A O 1
ATOM 718 N N . ALA A 1 107 ? 31.425 22.843 38.228 1.00 24.06 130 ALA A N 1
ATOM 719 C CA . ALA A 1 107 ? 32.360 22.578 37.146 1.00 23.90 130 ALA A CA 1
ATOM 720 C C . ALA A 1 107 ? 33.239 23.802 36.872 1.00 25.13 130 ALA A C 1
ATOM 721 O O . ALA A 1 107 ? 34.459 23.684 36.723 1.00 23.78 130 ALA A O 1
ATOM 723 N N . ILE A 1 108 ? 32.615 24.974 36.804 1.00 24.38 131 ILE A N 1
ATOM 724 C CA . ILE A 1 108 ? 33.348 26.213 36.557 1.00 25.41 131 ILE A CA 1
ATOM 725 C C . ILE A 1 108 ? 34.300 26.523 37.720 1.00 25.00 131 ILE A C 1
ATOM 726 O O . ILE A 1 108 ? 35.450 26.927 37.513 1.00 25.67 131 ILE A O 1
ATOM 731 N N . GLU A 1 109 ? 33.845 26.305 38.951 1.00 25.93 132 GLU A N 1
ATOM 732 C CA . GLU A 1 109 ? 34.702 26.589 40.091 1.00 29.19 132 GLU A CA 1
ATOM 733 C C . GLU A 1 109 ? 35.889 25.630 40.104 1.00 29.53 132 GLU A C 1
ATOM 734 O O . GLU A 1 109 ? 37.021 26.050 40.321 1.00 31.09 132 GLU A O 1
ATOM 740 N N . GLN A 1 110 ? 35.640 24.349 39.851 1.00 27.51 133 GLN A N 1
ATOM 741 C CA . GLN A 1 110 ? 36.722 23.367 39.848 1.00 32.79 133 GLN A CA 1
ATOM 742 C C . GLN A 1 110 ? 37.730 23.667 38.738 1.00 32.49 133 GLN A C 1
ATOM 743 O O . GLN A 1 110 ? 38.940 23.501 38.920 1.00 34.12 133 GLN A O 1
ATOM 749 N N . ALA A 1 111 ? 37.225 24.131 37.601 1.00 32.34 134 ALA A N 1
ATOM 750 C CA . ALA A 1 111 ? 38.065 24.389 36.439 1.00 26.21 134 ALA A CA 1
ATOM 751 C C . ALA A 1 111 ? 38.879 25.675 36.564 1.00 32.38 134 ALA A C 1
ATOM 752 O O . ALA A 1 111 ? 40.074 25.682 36.273 1.00 33.20 134 ALA A O 1
ATOM 754 N N . ALA A 1 112 ? 38.243 26.760 37.001 1.00 31.80 135 ALA A N 1
ATOM 755 C CA . ALA A 1 112 ? 38.872 28.080 36.908 1.00 34.37 135 ALA A CA 1
ATOM 756 C C . ALA A 1 112 ? 38.908 28.855 38.222 1.00 32.40 135 ALA A C 1
ATOM 757 O O . ALA A 1 112 ? 39.467 29.951 38.282 1.00 36.57 135 ALA A O 1
ATOM 759 N N . GLY A 1 113 ? 38.302 28.299 39.265 1.00 26.92 136 GLY A N 1
ATOM 760 C CA . GLY A 1 113 ? 38.343 28.916 40.580 1.00 30.52 136 GLY A CA 1
ATOM 761 C C . GLY A 1 113 ? 37.464 30.145 40.713 1.00 36.27 136 GLY A C 1
ATOM 762 O O . GLY A 1 113 ? 37.605 30.917 41.668 1.00 36.68 136 GLY A O 1
ATOM 763 N N . VAL A 1 114 ? 36.556 30.330 39.759 1.00 32.18 137 VAL A N 1
ATOM 764 C CA . VAL A 1 114 ? 35.622 31.447 39.810 1.00 27.69 137 VAL A CA 1
ATOM 765 C C . VAL A 1 114 ? 34.187 30.955 39.775 1.00 28.59 137 VAL A C 1
ATOM 766 O O . VAL A 1 114 ? 33.919 29.813 39.409 1.00 31.90 137 VAL A O 1
ATOM 770 N N . LYS A 1 115 ? 33.270 31.833 40.154 1.00 25.15 138 LYS A N 1
ATOM 771 C CA . LYS A 1 115 ? 31.847 31.576 40.037 1.00 24.82 138 LYS A CA 1
ATOM 772 C C . LYS A 1 115 ? 31.293 32.484 38.946 1.00 25.48 138 LYS A C 1
ATOM 773 O O . LYS A 1 115 ? 31.640 33.664 38.899 1.00 28.54 138 LYS A O 1
ATOM 779 N N . PRO A 1 116 ? 30.450 31.944 38.049 1.00 28.04 139 PRO A N 1
ATOM 780 C CA . PRO A 1 116 ? 29.839 32.831 37.055 1.00 27.11 139 PRO A CA 1
ATOM 781 C C . PRO A 1 116 ? 28.925 33.834 37.740 1.00 25.20 139 PRO A C 1
ATOM 782 O O . PRO A 1 116 ? 28.461 33.581 38.855 1.00 29.76 139 PRO A O 1
ATOM 786 N N . GLN A 1 117 ? 28.682 34.967 37.098 1.00 27.11 140 GLN A N 1
ATOM 787 C CA . GLN A 1 117 ? 27.837 35.988 37.692 1.00 29.55 140 GLN A CA 1
ATOM 788 C C . GLN A 1 117 ? 26.619 36.243 36.824 1.00 25.91 140 GLN A C 1
ATOM 789 O O . GLN A 1 117 ? 25.794 37.099 37.133 1.00 26.06 140 GLN A O 1
ATOM 795 N N . ILE A 1 118 ? 26.523 35.492 35.730 1.00 23.32 141 ILE A N 1
ATOM 796 C CA . ILE A 1 118 ? 25.438 35.619 34.767 1.00 23.03 141 ILE A CA 1
ATOM 797 C C . ILE A 1 118 ? 25.086 34.244 34.207 1.00 21.65 141 ILE A C 1
ATOM 798 O O . ILE A 1 118 ? 25.926 33.341 34.197 1.00 23.15 141 ILE A O 1
ATOM 803 N N . LEU A 1 119 ? 23.852 34.086 33.738 1.00 21.18 142 LEU A N 1
ATOM 804 C CA . LEU A 1 119 ? 23.414 32.830 33.135 1.00 21.00 142 LEU A CA 1
ATOM 805 C C . LEU A 1 119 ? 22.595 33.136 31.892 1.00 21.53 142 LEU A C 1
ATOM 806 O O . LEU A 1 119 ? 21.803 34.074 31.882 1.00 23.32 142 LEU A O 1
ATOM 811 N N . ARG A 1 120 ? 22.795 32.345 30.844 1.00 23.78 143 ARG A N 1
ATOM 812 C CA . ARG A 1 120 ? 21.985 32.447 29.633 1.00 23.48 143 ARG A CA 1
ATOM 813 C C . ARG A 1 120 ? 21.181 31.163 29.497 1.00 20.44 143 ARG A C 1
ATOM 814 O O . ARG A 1 120 ? 21.750 30.074 29.490 1.00 25.26 143 ARG A O 1
ATOM 822 N N . PRO A 1 121 ? 19.853 31.278 29.436 1.00 23.32 144 PRO A N 1
ATOM 823 C CA . PRO A 1 121 ? 19.045 30.059 29.361 1.00 25.25 144 PRO A CA 1
ATOM 824 C C . PRO A 1 121 ? 19.099 29.459 27.962 1.00 23.64 144 PRO A C 1
ATOM 825 O O . PRO A 1 121 ? 18.990 30.200 26.988 1.00 30.30 144 PRO A O 1
ATOM 829 N N . PRO A 1 122 ? 19.283 28.135 27.868 1.00 26.39 145 PRO A N 1
ATOM 830 C CA . PRO A 1 122 ? 19.269 27.445 26.570 1.00 26.41 145 PRO A CA 1
ATOM 831 C C . PRO A 1 122 ? 18.049 27.803 25.729 1.00 30.38 145 PRO A C 1
ATOM 832 O O . PRO A 1 122 ? 16.937 27.871 26.255 1.00 33.07 145 PRO A O 1
ATOM 836 N N . TYR A 1 123 ? 18.280 28.057 24.441 1.00 31.12 146 TYR A N 1
ATOM 837 C CA . TYR A 1 123 ? 17.226 28.383 23.478 1.00 32.40 146 TYR A CA 1
ATOM 838 C C . TYR A 1 123 ? 16.529 29.700 23.809 1.00 31.15 146 TYR A C 1
ATOM 839 O O . TYR A 1 123 ? 15.529 30.047 23.184 1.00 35.70 146 TYR A O 1
ATOM 848 N N . GLY A 1 124 ? 17.068 30.433 24.779 1.00 28.39 147 GLY A N 1
ATOM 849 C CA . GLY A 1 124 ? 16.471 31.681 25.223 1.00 30.83 147 GLY A CA 1
ATOM 850 C C . GLY A 1 124 ? 15.194 31.484 26.023 1.00 35.17 147 GLY A C 1
ATOM 851 O O . GLY A 1 124 ? 14.484 32.442 26.325 1.00 34.84 147 GLY A O 1
ATOM 852 N N . ALA A 1 125 ? 14.903 30.234 26.367 1.00 37.23 148 ALA A N 1
ATOM 853 C CA . ALA A 1 125 ? 13.639 29.888 27.000 1.00 35.99 148 ALA A CA 1
ATOM 854 C C . ALA A 1 125 ? 13.694 30.143 28.497 1.00 31.61 148 ALA A C 1
ATOM 855 O O . ALA A 1 125 ? 14.563 29.616 29.188 1.00 32.15 148 ALA A O 1
ATOM 857 N N . HIS A 1 126 ? 12.758 30.951 28.986 1.00 31.07 149 HIS A N 1
ATOM 858 C CA . HIS A 1 126 ? 12.692 31.281 30.405 1.00 29.39 149 HIS A CA 1
ATOM 859 C C . HIS A 1 126 ? 11.296 31.787 30.759 1.00 31.98 149 HIS A C 1
ATOM 860 O O . HIS A 1 126 ? 10.431 31.911 29.892 1.00 35.94 149 HIS A O 1
ATOM 867 N N . GLY A 1 127 ? 11.078 32.072 32.037 1.00 35.51 150 GLY A N 1
ATOM 868 C CA . GLY A 1 127 ? 9.794 32.564 32.501 1.00 35.74 150 GLY A CA 1
ATOM 869 C C . GLY A 1 127 ? 9.912 32.947 33.959 1.00 35.00 150 GLY A C 1
ATOM 870 O O . GLY A 1 127 ? 10.673 32.322 34.692 1.00 39.56 150 GLY A O 1
ATOM 871 N N . ALA A 1 128 ? 9.161 33.965 34.373 1.00 35.65 151 ALA A N 1
ATOM 872 C CA . ALA A 1 128 ? 9.274 34.531 35.718 1.00 37.13 151 ALA A CA 1
ATOM 873 C C . ALA A 1 128 ? 9.238 33.479 36.821 1.00 43.17 151 ALA A C 1
ATOM 874 O O . ALA A 1 128 ? 9.967 33.582 37.804 1.00 40.85 151 ALA A O 1
ATOM 876 N N . VAL A 1 129 ? 8.394 32.466 36.655 1.00 38.88 152 VAL A N 1
ATOM 877 C CA . VAL A 1 129 ? 8.247 31.434 37.674 1.00 36.99 152 VAL A CA 1
ATOM 878 C C . VAL A 1 129 ? 9.500 30.553 37.768 1.00 38.68 152 VAL A C 1
ATOM 879 O O . VAL A 1 129 ? 9.795 29.992 38.825 1.00 36.22 152 VAL A O 1
ATOM 883 N N . TYR A 1 130 ? 10.252 30.454 36.675 1.00 39.45 153 TYR A N 1
ATOM 884 C CA . TYR A 1 130 ? 11.489 29.678 36.668 1.00 31.87 153 TYR A CA 1
ATOM 885 C C . TYR A 1 130 ? 12.682 30.552 37.029 1.00 32.78 153 TYR A C 1
ATOM 886 O O . TYR A 1 130 ? 13.571 30.132 37.769 1.00 36.79 153 TYR A O 1
ATOM 895 N N . ASP A 1 131 ? 12.686 31.775 36.509 1.00 34.25 154 ASP A N 1
ATOM 896 C CA . ASP A 1 131 ? 13.839 32.664 36.630 1.00 36.45 154 ASP A CA 1
ATOM 897 C C . ASP A 1 131 ? 14.139 33.010 38.082 1.00 36.17 154 ASP A C 1
ATOM 898 O O . ASP A 1 131 ? 15.287 33.256 38.447 1.00 33.50 154 ASP A O 1
ATOM 903 N N . ARG A 1 132 ? 13.102 33.006 38.911 1.00 35.57 155 ARG A N 1
ATOM 904 C CA . ARG A 1 132 ? 13.249 33.340 40.324 1.00 37.69 155 ARG A CA 1
ATOM 905 C C . ARG A 1 132 ? 14.180 32.362 41.047 1.00 36.93 155 ARG A C 1
ATOM 906 O O . ARG A 1 132 ? 14.678 32.653 42.137 1.00 38.73 155 ARG A O 1
ATOM 914 N N . LEU A 1 133 ? 14.419 31.209 40.430 1.00 36.97 156 LEU A N 1
ATOM 915 C CA . LEU A 1 133 ? 15.287 30.185 41.004 1.00 37.52 156 LEU A CA 1
ATOM 916 C C . LEU A 1 133 ? 16.744 30.349 40.579 1.00 41.92 156 LEU A C 1
ATOM 917 O O . LEU A 1 133 ? 17.620 29.620 41.043 1.00 48.64 156 LEU A O 1
ATOM 922 N N . ILE A 1 134 ? 17.002 31.303 39.696 1.00 37.49 157 ILE A N 1
ATOM 923 C CA . ILE A 1 134 ? 18.345 31.487 39.159 1.00 32.14 157 ILE A CA 1
ATOM 924 C C . ILE A 1 134 ? 19.030 32.660 39.849 1.00 30.90 157 ILE A C 1
ATOM 925 O O . ILE A 1 134 ? 18.537 33.787 39.810 1.00 33.02 157 ILE A O 1
ATOM 930 N N . PRO A 1 135 ? 20.180 32.394 40.485 1.00 30.42 158 PRO A N 1
ATOM 931 C CA . PRO A 1 135 ? 20.848 33.356 41.366 1.00 33.04 158 PRO A CA 1
ATOM 932 C C . PRO A 1 135 ? 21.657 34.414 40.617 1.00 34.25 158 PRO A C 1
ATOM 933 O O . PRO A 1 135 ? 22.418 35.152 41.242 1.00 30.10 158 PRO A O 1
ATOM 937 N N . TYR A 1 136 ? 21.484 34.476 39.298 1.00 28.58 159 TYR A N 1
ATOM 938 C CA . TYR A 1 136 ? 22.233 35.389 38.435 1.00 30.64 159 TYR A CA 1
ATOM 939 C C . TYR A 1 136 ? 21.283 36.124 37.497 1.00 25.66 159 TYR A C 1
ATOM 940 O O . TYR A 1 136 ? 20.191 35.636 37.218 1.00 28.15 159 TYR A O 1
ATOM 949 N N . PRO A 1 137 ? 21.691 37.305 37.007 1.00 26.89 160 PRO A N 1
ATOM 950 C CA . PRO A 1 137 ? 20.912 37.900 35.920 1.00 23.82 160 PRO A CA 1
ATOM 951 C C . PRO A 1 137 ? 20.844 36.947 34.731 1.00 27.58 160 PRO A C 1
ATOM 952 O O . PRO A 1 137 ? 21.820 36.249 34.454 1.00 28.99 160 PRO A O 1
ATOM 956 N N . LEU A 1 138 ? 19.702 36.905 34.059 1.00 25.72 161 LEU A N 1
ATOM 957 C CA . LEU A 1 138 ? 19.577 36.131 32.835 1.00 26.09 161 LEU A CA 1
ATOM 958 C C . LEU A 1 138 ? 19.963 37.010 31.650 1.00 25.03 161 LEU A C 1
ATOM 959 O O . LEU A 1 138 ? 19.375 38.068 31.429 1.00 25.42 161 LEU A O 1
ATOM 964 N N . VAL A 1 139 ? 20.958 36.576 30.889 1.00 26.09 162 VAL A N 1
ATOM 965 C CA . VAL A 1 139 ? 21.442 37.382 29.782 1.00 23.20 162 VAL A CA 1
ATOM 966 C C . VAL A 1 139 ? 21.071 36.750 28.446 1.00 25.80 162 VAL A C 1
ATOM 967 O O . VAL A 1 139 ? 21.557 35.675 28.097 1.00 26.18 162 VAL A O 1
ATOM 971 N N . LEU A 1 140 ? 20.185 37.417 27.719 1.00 22.07 163 LEU A N 1
ATOM 972 C CA . LEU A 1 140 ? 19.811 36.974 26.380 1.00 24.75 163 LEU A CA 1
ATOM 973 C C . LEU A 1 140 ? 20.657 37.726 25.364 1.00 23.35 163 LEU A C 1
ATOM 974 O O . LEU A 1 140 ? 21.870 37.840 25.536 1.00 24.41 163 LEU A O 1
ATOM 979 N N . TRP A 1 141 ? 20.019 38.243 24.316 1.00 23.22 164 TRP A N 1
ATOM 980 C CA . TRP A 1 141 ? 20.729 38.872 23.203 1.00 25.76 164 TRP A CA 1
ATOM 981 C C . TRP A 1 141 ? 19.771 39.684 22.337 1.00 26.22 164 TRP A C 1
ATOM 982 O O . TRP A 1 141 ? 18.562 39.455 22.357 1.00 27.12 164 TRP A O 1
ATOM 993 N N . ASP A 1 142 ? 20.302 40.614 21.553 1.00 25.46 165 ASP A N 1
ATOM 994 C CA . ASP A 1 142 ? 19.447 41.331 20.616 1.00 26.01 165 ASP A CA 1
ATOM 995 C C . ASP A 1 142 ? 19.873 41.059 19.177 1.00 26.59 165 ASP A C 1
ATOM 996 O O . ASP A 1 142 ? 19.129 41.347 18.246 1.00 28.85 165 ASP A O 1
ATOM 1001 N N . VAL A 1 143 ? 21.065 40.494 19.003 1.00 24.83 166 VAL A N 1
ATOM 1002 C CA . VAL A 1 143 ? 21.542 40.117 17.675 1.00 24.98 166 VAL A CA 1
ATOM 1003 C C . VAL A 1 143 ? 21.856 38.630 17.615 1.00 27.39 166 VAL A C 1
ATOM 1004 O O . VAL A 1 143 ? 22.815 38.168 18.227 1.00 24.57 166 VAL A O 1
ATOM 1008 N N . ASP A 1 144 ? 21.034 37.890 16.880 1.00 24.98 167 ASP A N 1
ATOM 1009 C CA . ASP A 1 144 ? 21.268 36.471 16.647 1.00 23.58 167 ASP A CA 1
ATOM 1010 C C . ASP A 1 144 ? 21.959 36.291 15.295 1.00 22.58 167 ASP A C 1
ATOM 1011 O O . ASP A 1 144 ? 21.344 36.503 14.249 1.00 25.36 167 ASP A O 1
ATOM 1016 N N . THR A 1 145 ? 23.226 35.884 15.302 1.00 21.50 168 THR A N 1
ATOM 1017 C CA . THR A 1 145 ? 23.949 35.720 14.038 1.00 24.80 168 THR A CA 1
ATOM 1018 C C . THR A 1 145 ? 23.462 34.523 13.232 1.00 27.33 168 THR A C 1
ATOM 1019 O O . THR A 1 145 ? 23.842 34.353 12.066 1.00 25.87 168 THR A O 1
ATOM 1023 N N . LEU A 1 146 ? 22.623 33.703 13.859 1.00 25.84 169 LEU A N 1
ATOM 1024 C CA . LEU A 1 146 ? 22.064 32.500 13.248 1.00 24.28 169 LEU A CA 1
ATOM 1025 C C . LEU A 1 146 ? 23.147 31.494 12.871 1.00 24.38 169 LEU A C 1
ATOM 1026 O O . LEU A 1 146 ? 22.925 30.630 12.020 1.00 28.26 169 LEU A O 1
ATOM 1031 N N . ASP A 1 147 ? 24.311 31.581 13.511 1.00 22.63 170 ASP A N 1
ATOM 1032 C CA . ASP A 1 147 ? 25.413 30.710 13.112 1.00 22.32 170 ASP A CA 1
ATOM 1033 C C . ASP A 1 147 ? 25.115 29.252 13.471 1.00 29.10 170 ASP A C 1
ATOM 1034 O O . ASP A 1 147 ? 25.689 28.331 12.883 1.00 28.71 170 ASP A O 1
ATOM 1039 N N . TRP A 1 148 ? 24.167 29.053 14.386 1.00 27.12 171 TRP A N 1
ATOM 1040 C CA . TRP A 1 148 ? 23.713 27.721 14.771 1.00 30.38 171 TRP A CA 1
ATOM 1041 C C . TRP A 1 148 ? 22.927 27.038 13.648 1.00 32.26 171 TRP A C 1
ATOM 1042 O O . TRP A 1 148 ? 22.771 25.816 13.654 1.00 31.68 171 TRP A O 1
ATOM 1053 N N . LYS A 1 149 ? 22.429 27.822 12.693 1.00 31.51 172 LYS A N 1
ATOM 1054 C CA . LYS A 1 149 ? 21.734 27.249 11.541 1.00 33.35 172 LYS A CA 1
ATOM 1055 C C . LYS A 1 149 ? 22.610 27.149 10.300 1.00 36.96 172 LYS A C 1
ATOM 1056 O O . LYS A 1 149 ? 22.622 26.111 9.636 1.00 40.16 172 LYS A O 1
ATOM 1062 N N . HIS A 1 150 ? 23.327 28.220 9.966 1.00 30.62 173 HIS A N 1
ATOM 1063 C CA . HIS A 1 150 ? 24.009 28.246 8.672 1.00 31.02 173 HIS A CA 1
ATOM 1064 C C . HIS A 1 150 ? 25.491 27.889 8.739 1.00 33.67 173 HIS A C 1
ATOM 1065 O O . HIS A 1 150 ? 26.075 27.526 7.720 1.00 35.96 173 HIS A O 1
ATOM 1072 N N . HIS A 1 151 ? 26.090 27.989 9.926 1.00 29.40 174 HIS A N 1
ATOM 1073 C CA . HIS A 1 151 ? 27.504 27.662 10.113 1.00 31.56 174 HIS A CA 1
ATOM 1074 C C . HIS A 1 151 ? 28.405 28.350 9.092 1.00 32.91 174 HIS A C 1
ATOM 1075 O O . HIS A 1 151 ? 29.384 27.765 8.633 1.00 34.80 174 HIS A O 1
ATOM 1082 N N . ASP A 1 152 ? 28.064 29.583 8.735 1.00 30.40 175 ASP A N 1
ATOM 1083 C CA . ASP A 1 152 ? 28.786 30.310 7.699 1.00 30.18 175 ASP A CA 1
ATOM 1084 C C . ASP A 1 152 ? 29.469 31.527 8.299 1.00 27.46 175 ASP A C 1
ATOM 1085 O O . ASP A 1 152 ? 28.804 32.411 8.835 1.00 28.11 175 ASP A O 1
ATOM 1090 N N . PRO A 1 153 ? 30.804 31.583 8.206 1.00 23.92 176 PRO A N 1
ATOM 1091 C CA . PRO A 1 153 ? 31.527 32.668 8.877 1.00 26.07 176 PRO A CA 1
ATOM 1092 C C . PRO A 1 153 ? 31.192 34.053 8.331 1.00 24.44 176 PRO A C 1
ATOM 1093 O O . PRO A 1 153 ? 31.055 34.988 9.109 1.00 25.82 176 PRO A O 1
ATOM 1097 N N . GLN A 1 154 ? 31.046 34.192 7.021 1.00 24.44 177 GLN A N 1
ATOM 1098 C CA . GLN A 1 154 ? 30.792 35.516 6.472 1.00 25.13 177 GLN A CA 1
ATOM 1099 C C . GLN A 1 154 ? 29.383 36.003 6.805 1.00 24.47 177 GLN A C 1
ATOM 1100 O O . GLN A 1 154 ? 29.176 37.184 7.063 1.00 26.83 177 GLN A O 1
ATOM 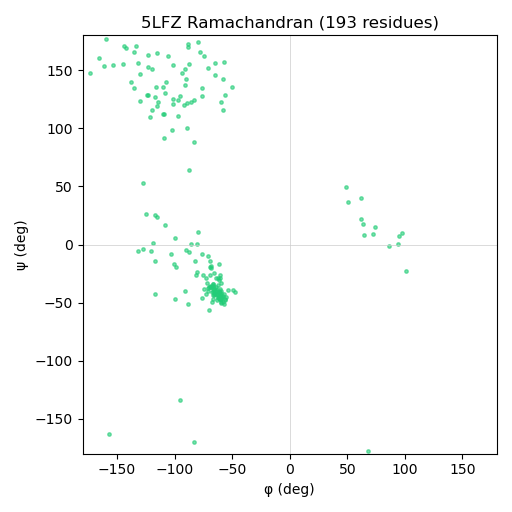1106 N N . LYS A 1 155 ? 28.411 35.099 6.794 1.00 25.71 178 LYS A N 1
ATOM 1107 C CA . LYS A 1 155 ? 27.053 35.486 7.164 1.00 24.38 178 LYS A CA 1
ATOM 1108 C C . LYS A 1 155 ? 26.996 35.876 8.645 1.00 26.72 178 LYS A C 1
ATOM 1109 O O . LYS A 1 155 ? 26.267 36.792 9.025 1.00 24.12 178 LYS A O 1
ATOM 1115 N N . THR A 1 156 ? 27.773 35.181 9.473 1.00 25.40 179 THR A N 1
ATOM 1116 C CA . THR A 1 156 ? 27.889 35.534 10.885 1.00 20.53 179 THR A CA 1
ATOM 1117 C C . THR A 1 156 ? 28.378 36.974 11.017 1.00 23.03 179 THR A C 1
ATOM 1118 O O . THR A 1 156 ? 27.787 37.777 11.734 1.00 24.95 179 THR A O 1
ATOM 1122 N N . VAL A 1 157 ? 29.446 37.300 10.299 1.00 24.94 180 VAL A N 1
ATOM 1123 C CA . VAL A 1 157 ? 29.984 38.655 10.307 1.00 21.87 180 VAL A CA 1
ATOM 1124 C C . VAL A 1 157 ? 28.954 39.670 9.811 1.00 23.49 180 VAL A C 1
ATOM 1125 O O . VAL A 1 157 ? 28.753 40.720 10.429 1.00 26.00 180 VAL A O 1
ATOM 1129 N N . ARG A 1 158 ? 28.293 39.349 8.700 1.00 25.73 181 ARG A N 1
ATOM 1130 C CA . ARG A 1 158 ? 27.356 40.286 8.083 1.00 25.69 181 ARG A CA 1
ATOM 1131 C C . ARG A 1 158 ? 26.221 40.653 9.032 1.00 31.25 181 ARG A C 1
ATOM 1132 O O . ARG A 1 158 ? 25.932 41.835 9.230 1.00 28.23 181 ARG A O 1
ATOM 1140 N N . ILE A 1 159 ? 25.586 39.642 9.621 1.00 29.34 182 ILE A N 1
ATOM 1141 C CA . ILE A 1 159 ? 24.462 39.871 10.531 1.00 28.02 182 ILE A CA 1
ATOM 1142 C C . ILE A 1 159 ? 24.906 40.597 11.795 1.00 31.08 182 ILE A C 1
ATOM 1143 O O . ILE A 1 159 ? 24.246 41.533 12.246 1.00 32.36 182 ILE A O 1
ATOM 1148 N N . ALA A 1 160 ? 26.031 40.177 12.362 1.00 23.47 183 ALA A N 1
ATOM 1149 C CA . ALA A 1 160 ? 26.556 40.829 13.555 1.00 27.35 183 ALA A CA 1
ATOM 1150 C C . ALA A 1 160 ? 26.856 42.301 13.287 1.00 28.42 183 ALA A C 1
ATOM 1151 O O . ALA A 1 160 ? 26.480 43.168 14.071 1.00 29.58 183 ALA A O 1
ATOM 1153 N N . LEU A 1 161 ? 27.521 42.581 12.171 1.00 25.22 184 LEU A N 1
ATOM 1154 C CA . LEU A 1 161 ? 27.917 43.947 11.849 1.00 30.50 184 LEU A CA 1
ATOM 1155 C C . LEU A 1 161 ? 26.716 44.844 11.575 1.00 34.61 184 LEU A C 1
ATOM 1156 O O . LEU A 1 161 ? 26.625 45.960 12.096 1.00 37.27 184 LEU A O 1
ATOM 1161 N N . GLU A 1 162 ? 25.792 44.354 10.758 1.00 27.78 185 GLU A N 1
ATOM 1162 C CA . GLU A 1 162 ? 24.709 45.191 10.261 1.00 32.92 185 GLU A CA 1
ATOM 1163 C C . GLU A 1 162 ? 23.570 45.369 11.258 1.00 36.52 185 GLU A C 1
ATOM 1164 O O . GLU A 1 162 ? 22.826 46.343 11.170 1.00 35.01 185 GLU A O 1
ATOM 1170 N N . GLU A 1 163 ? 23.428 44.438 12.199 1.00 31.62 186 GLU A N 1
ATOM 1171 C CA . GLU A 1 163 ? 22.338 44.519 13.171 1.00 29.54 186 GLU A CA 1
ATOM 1172 C C . GLU A 1 163 ? 22.784 45.072 14.522 1.00 28.00 186 GLU A C 1
ATOM 1173 O O . GLU A 1 163 ? 21.949 45.484 15.327 1.00 30.64 186 GLU A O 1
ATOM 1179 N N . ALA A 1 164 ? 24.091 45.075 14.772 1.00 25.27 187 ALA A N 1
ATOM 1180 C CA . ALA A 1 164 ? 24.612 45.594 16.033 1.00 27.15 187 ALA A CA 1
ATOM 1181 C C . ALA A 1 164 ? 24.331 47.080 16.150 1.00 32.18 187 ALA A C 1
ATOM 1182 O O . ALA A 1 164 ? 24.328 47.809 15.158 1.00 27.86 187 ALA A O 1
ATOM 1184 N N . LYS A 1 165 ? 24.086 47.509 17.382 1.00 32.89 188 LYS A N 1
ATOM 1185 C CA . LYS A 1 165 ? 23.882 48.909 17.706 1.00 32.53 188 LYS A CA 1
ATOM 1186 C C . LYS A 1 165 ? 24.544 49.145 19.062 1.00 28.25 188 LYS A C 1
ATOM 1187 O O . LYS A 1 165 ? 24.953 48.187 19.717 1.00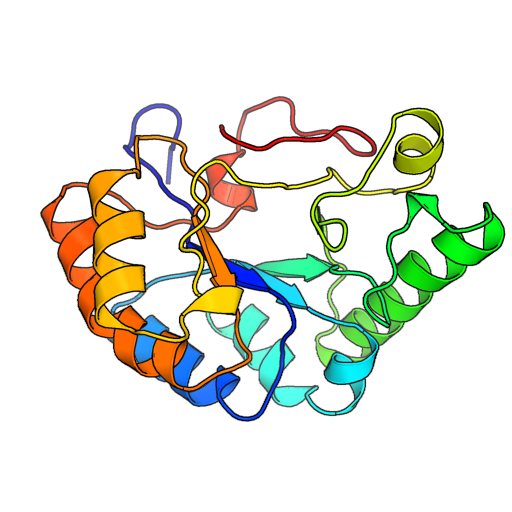 26.49 188 LYS A O 1
ATOM 1193 N N . PRO A 1 166 ? 24.690 50.414 19.478 1.00 30.50 189 PRO A N 1
ATOM 1194 C CA . PRO A 1 166 ? 25.266 50.631 20.808 1.00 31.73 189 PRO A CA 1
ATOM 1195 C C . PRO A 1 166 ? 24.471 49.906 21.893 1.00 30.99 189 PRO A C 1
ATOM 1196 O O . PRO A 1 166 ? 23.247 50.037 21.942 1.00 31.28 189 PRO A O 1
ATOM 1200 N N . GLY A 1 167 ? 25.161 49.132 22.729 1.00 27.33 190 GLY A N 1
ATOM 1201 C CA . GLY A 1 167 ? 24.513 48.394 23.798 1.00 26.83 190 GLY A CA 1
ATOM 1202 C C . GLY A 1 167 ? 24.143 46.968 23.429 1.00 26.87 190 GLY A C 1
ATOM 1203 O O . GLY A 1 167 ? 23.593 46.233 24.247 1.00 27.11 190 GLY A O 1
ATOM 1204 N N . SER A 1 168 ? 24.451 46.568 22.198 1.00 26.13 191 SER A N 1
ATOM 1205 C CA . SER A 1 168 ? 24.067 45.244 21.709 1.00 25.56 191 SER A CA 1
ATOM 1206 C C . SER A 1 168 ? 24.830 44.073 22.320 1.00 23.96 191 SER A C 1
ATOM 1207 O O . SER A 1 168 ? 25.984 44.192 22.736 1.00 24.22 191 SER A O 1
ATOM 1210 N N . ILE A 1 169 ? 24.151 42.932 22.346 1.00 22.04 192 ILE A N 1
ATOM 1211 C CA . ILE A 1 169 ? 24.727 41.660 22.746 1.00 20.09 192 ILE A CA 1
ATOM 1212 C C . ILE A 1 169 ? 24.620 40.702 21.565 1.00 21.82 192 ILE A C 1
ATOM 1213 O O . ILE A 1 169 ? 23.519 40.360 21.140 1.00 22.99 192 ILE A O 1
ATOM 1218 N N . ILE A 1 170 ? 25.760 40.275 21.039 1.00 22.05 193 ILE A N 1
ATOM 1219 C CA . ILE A 1 170 ? 25.775 39.443 19.841 1.00 20.12 193 ILE A CA 1
ATOM 1220 C C . ILE A 1 170 ? 25.896 37.974 20.215 1.00 21.94 193 ILE A C 1
ATOM 1221 O O . ILE A 1 170 ? 26.821 37.594 20.932 1.00 22.74 193 ILE A O 1
ATOM 1226 N N . LEU A 1 171 ? 24.948 37.164 19.745 1.00 18.81 194 LEU A N 1
ATOM 1227 C CA . LEU A 1 171 ? 24.949 35.719 19.985 1.00 19.41 194 LEU A CA 1
ATOM 1228 C C . LEU A 1 171 ? 25.659 34.949 18.882 1.00 18.54 194 LEU A C 1
ATOM 1229 O O . LEU A 1 171 ? 25.264 35.005 17.717 1.00 22.53 194 LEU A O 1
ATOM 1234 N N . MET A 1 172 ? 26.706 34.231 19.271 1.00 21.87 195 MET A N 1
ATOM 1235 C CA . MET A 1 172 ? 27.382 33.280 18.409 1.00 19.74 195 MET A CA 1
ATOM 1236 C C . MET A 1 172 ? 27.600 31.990 19.181 1.00 19.60 195 MET A C 1
ATOM 1237 O O . MET A 1 172 ? 27.371 31.937 20.396 1.00 20.25 195 MET A O 1
ATOM 1242 N N . HIS A 1 173 ? 28.037 30.958 18.472 1.00 22.21 196 HIS A N 1
ATOM 1243 C CA . HIS A 1 173 ? 28.250 29.652 19.067 1.00 22.83 196 HIS A CA 1
ATOM 1244 C C . HIS A 1 173 ? 29.667 29.158 18.884 1.00 24.34 196 HIS A C 1
ATOM 1245 O O . HIS A 1 173 ? 30.221 29.147 17.781 1.00 24.95 196 HIS A O 1
ATOM 1252 N N . ASP A 1 174 ? 30.244 28.767 20.011 1.00 25.20 197 ASP A N 1
ATOM 1253 C CA . ASP A 1 174 ? 31.528 28.103 20.068 1.00 33.01 197 ASP A CA 1
ATOM 1254 C C . ASP A 1 174 ? 31.327 26.589 19.910 1.00 33.92 197 ASP A C 1
ATOM 1255 O O . ASP A 1 174 ? 31.573 25.813 20.837 1.00 39.80 197 ASP A O 1
ATOM 1260 N N . ILE A 1 175 ? 30.837 26.170 18.748 1.00 34.67 198 ILE A N 1
ATOM 1261 C CA . ILE A 1 175 ? 30.614 24.745 18.495 1.00 38.10 198 ILE A CA 1
ATOM 1262 C C . ILE A 1 175 ? 31.178 24.325 17.155 1.00 36.38 198 ILE A C 1
ATOM 1263 O O . ILE A 1 175 ? 31.169 23.153 16.811 1.00 39.21 198 ILE A O 1
ATOM 1268 N N . HIS A 1 176 ? 31.664 25.292 16.393 1.00 32.30 199 HIS A N 1
ATOM 1269 C CA . HIS A 1 176 ? 31.915 25.059 14.980 1.00 33.43 199 HIS A CA 1
ATOM 1270 C C . HIS A 1 176 ? 33.003 25.980 14.453 1.00 29.16 199 HIS A C 1
ATOM 1271 O O . HIS A 1 176 ? 33.256 27.047 15.016 1.00 31.67 199 HIS A O 1
ATOM 1278 N N . GLU A 1 177 ? 33.673 25.534 13.393 1.00 32.56 200 GLU A N 1
ATOM 1279 C CA . GLU A 1 177 ? 34.827 26.237 12.843 1.00 31.84 200 GLU A CA 1
ATOM 1280 C C . GLU A 1 177 ? 34.487 27.645 12.372 1.00 28.00 200 GLU A C 1
ATOM 1281 O O . GLU A 1 177 ? 35.338 28.529 12.386 1.00 29.47 200 GLU A O 1
ATOM 1287 N N . SER A 1 178 ? 33.244 27.862 11.958 1.00 33.50 201 SER A N 1
ATOM 1288 C CA . SER A 1 178 ? 32.910 29.142 11.354 1.00 33.07 201 SER A CA 1
ATOM 1289 C C . SER A 1 178 ? 33.063 30.303 12.335 1.00 26.35 201 SER A C 1
ATOM 1290 O O . SER A 1 178 ? 33.373 31.409 11.924 1.00 31.58 201 SER A O 1
ATOM 1293 N N . SER A 1 179 ? 32.891 30.057 13.630 1.00 30.47 202 SER A N 1
ATOM 129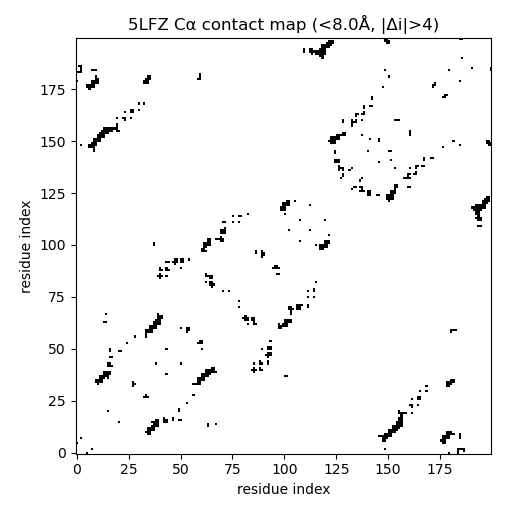4 C CA . SER A 1 179 ? 33.128 31.117 14.603 1.00 26.70 202 SER A CA 1
ATOM 1295 C C . SER A 1 179 ? 34.603 31.520 14.665 1.00 25.57 202 SER A C 1
ATOM 1296 O O . SER A 1 179 ? 34.928 32.703 14.778 1.00 26.55 202 SER A O 1
ATOM 1299 N N . VAL A 1 180 ? 35.491 30.536 14.584 1.00 27.85 203 VAL A N 1
ATOM 1300 C CA . VAL A 1 180 ? 36.923 30.799 14.515 1.00 27.13 203 VAL A CA 1
ATOM 1301 C C . VAL A 1 180 ? 37.265 31.648 13.299 1.00 34.01 203 VAL A C 1
ATOM 1302 O O . VAL A 1 180 ? 38.008 32.625 13.397 1.00 33.34 203 VAL A O 1
ATOM 1306 N N . LYS A 1 181 ? 36.712 31.274 12.151 1.00 29.59 204 LYS A N 1
ATOM 1307 C CA . LYS A 1 181 ? 36.991 31.984 10.910 1.00 28.75 204 LYS A CA 1
ATOM 1308 C C . LYS A 1 181 ? 36.309 33.350 10.868 1.00 28.17 204 LYS A C 1
ATOM 1309 O O . LYS A 1 181 ? 36.805 34.278 10.229 1.00 32.02 204 LYS A O 1
ATOM 1315 N N . ALA A 1 182 ? 35.178 33.478 11.555 1.00 25.20 205 ALA A N 1
ATOM 1316 C CA . ALA A 1 182 ? 34.441 34.737 11.564 1.00 23.65 205 ALA A CA 1
ATOM 1317 C C . ALA A 1 182 ? 35.112 35.802 12.417 1.00 26.69 205 ALA A C 1
ATOM 1318 O O . ALA A 1 182 ? 35.099 36.980 12.071 1.00 25.90 205 ALA A O 1
ATOM 1320 N N . VAL A 1 183 ? 35.680 35.397 13.546 1.00 27.33 206 VAL A N 1
ATOM 1321 C CA . VAL A 1 183 ? 36.096 36.375 14.547 1.00 26.29 206 VAL A CA 1
ATOM 1322 C C . VAL A 1 183 ? 37.114 37.424 14.085 1.00 28.24 206 VAL A C 1
ATOM 1323 O O . VAL A 1 183 ? 36.916 38.605 14.374 1.00 31.22 206 VAL A O 1
ATOM 1327 N N . PRO A 1 184 ? 38.183 37.024 13.362 1.00 30.52 207 PRO A N 1
ATOM 1328 C CA . PRO A 1 184 ? 39.130 38.060 12.937 1.00 30.49 207 PRO A CA 1
ATOM 1329 C C . PRO A 1 184 ? 38.452 39.174 12.150 1.00 31.14 207 PRO A C 1
ATOM 1330 O O . PRO A 1 184 ? 38.689 40.351 12.416 1.00 31.04 207 PRO A O 1
ATOM 1334 N N . GLN A 1 185 ? 37.593 38.800 11.211 1.00 30.24 208 GLN A N 1
ATOM 1335 C CA . GLN A 1 185 ? 36.881 39.782 10.410 1.00 30.58 208 GLN A CA 1
ATOM 1336 C C . GLN A 1 185 ? 35.812 40.529 11.214 1.00 28.75 208 GLN A C 1
ATOM 1337 O O . GLN A 1 185 ? 35.628 41.740 11.048 1.00 27.08 208 GLN A O 1
ATOM 1343 N N . LEU A 1 186 ? 35.104 39.808 12.076 1.00 26.89 209 LEU A N 1
ATOM 1344 C CA . LEU A 1 186 ? 34.021 40.408 12.851 1.00 24.02 209 LEU A CA 1
ATOM 1345 C C . LEU A 1 186 ? 34.552 41.509 13.774 1.00 26.85 209 LEU A C 1
ATOM 1346 O O . LEU A 1 186 ? 33.980 42.599 13.853 1.00 26.49 209 LEU A O 1
ATOM 1351 N N . VAL A 1 187 ? 35.654 41.225 14.458 1.00 25.19 210 VAL A N 1
ATOM 1352 C CA . VAL A 1 187 ? 36.267 42.208 15.343 1.00 24.95 210 VAL A CA 1
ATOM 1353 C C . VAL A 1 187 ? 36.740 43.430 14.555 1.00 28.51 210 VAL A C 1
ATOM 1354 O O . VAL A 1 187 ? 36.472 44.569 14.941 1.00 28.81 210 VAL A O 1
ATOM 1358 N N . SER A 1 188 ? 37.440 43.186 13.451 1.00 28.02 211 SER A N 1
ATOM 1359 C CA . SER A 1 188 ? 37.940 44.271 12.609 1.00 30.01 211 SER A CA 1
ATOM 1360 C C . SER A 1 188 ? 36.812 45.189 12.160 1.00 27.03 211 SER A C 1
ATOM 1361 O O . SER A 1 188 ? 36.916 46.411 12.258 1.00 29.91 211 SER A O 1
ATOM 1364 N N . LYS A 1 189 ? 35.729 44.593 11.675 1.00 27.32 212 LYS A N 1
ATOM 1365 C CA . LYS A 1 189 ? 34.611 45.379 11.171 1.00 28.91 212 LYS A CA 1
ATOM 1366 C C . LYS A 1 189 ? 33.845 46.103 12.277 1.00 24.26 212 LYS A C 1
ATOM 1367 O O . LYS A 1 189 ? 33.399 47.231 12.076 1.00 24.91 212 LYS A O 1
ATOM 1373 N N . LEU A 1 190 ? 33.695 45.478 13.442 1.00 25.28 213 LEU A N 1
ATOM 1374 C CA . LEU A 1 190 ? 33.014 46.155 14.543 1.00 22.50 213 LEU A CA 1
ATOM 1375 C C . LEU A 1 190 ? 33.849 47.338 15.036 1.00 27.03 213 LEU A C 1
ATOM 1376 O O . LEU A 1 190 ? 33.314 48.411 15.323 1.00 25.52 213 LEU A O 1
ATOM 1381 N N . HIS A 1 191 ? 35.163 47.151 15.117 1.00 26.93 214 HIS A N 1
ATOM 1382 C CA . HIS A 1 191 ? 36.056 48.262 15.432 1.00 25.60 214 HIS A CA 1
ATOM 1383 C C . HIS A 1 191 ? 35.957 49.370 14.389 1.00 26.04 214 HIS A C 1
ATOM 1384 O O . HIS A 1 191 ? 35.858 50.547 14.727 1.00 27.46 214 HIS A O 1
ATOM 1391 N N . ASP A 1 192 ? 35.988 48.989 13.117 1.00 27.31 215 ASP A N 1
ATOM 1392 C CA . ASP A 1 192 ? 35.942 49.969 12.044 1.00 25.43 215 ASP A CA 1
ATOM 1393 C C . ASP A 1 192 ? 34.594 50.693 12.037 1.00 25.21 215 ASP A C 1
ATOM 1394 O O . ASP A 1 192 ? 34.486 51.819 11.558 1.00 29.47 215 ASP A O 1
ATOM 1399 N N . ALA A 1 193 ? 33.575 50.043 12.589 1.00 27.46 216 ALA A N 1
ATOM 1400 C CA . ALA A 1 193 ? 32.245 50.632 12.668 1.00 28.68 216 ALA A CA 1
ATOM 1401 C C . ALA A 1 193 ? 32.082 51.515 13.911 1.00 29.64 216 ALA A C 1
ATOM 1402 O O . ALA A 1 193 ? 31.010 52.086 14.139 1.00 30.06 216 ALA A O 1
ATOM 1404 N N . GLY A 1 194 ? 33.143 51.620 14.709 1.00 26.81 217 GLY A N 1
ATOM 1405 C CA . GLY A 1 194 ? 33.188 52.552 15.827 1.00 26.58 217 GLY A CA 1
ATOM 1406 C C . GLY A 1 194 ? 32.847 51.977 17.191 1.00 27.53 217 GLY A C 1
ATOM 1407 O O . GLY A 1 194 ? 32.699 52.720 18.163 1.00 28.61 217 GLY A O 1
ATOM 1408 N N . TYR A 1 195 ? 32.734 50.656 17.272 1.00 26.66 218 TYR A N 1
ATOM 1409 C CA . TYR A 1 195 ? 32.364 50.005 18.525 1.00 26.82 218 TYR A CA 1
ATOM 1410 C C . TYR A 1 195 ? 33.556 49.630 19.385 1.00 27.24 218 TYR A C 1
ATOM 1411 O O . TYR A 1 195 ? 34.653 49.366 18.886 1.00 28.65 218 TYR A O 1
ATOM 1420 N N . THR A 1 196 ? 33.318 49.611 20.693 1.00 23.67 219 THR A N 1
ATOM 1421 C CA . THR A 1 196 ? 34.271 49.107 21.666 1.00 28.36 219 THR A CA 1
ATOM 1422 C C . THR A 1 196 ? 33.724 47.784 22.177 1.00 25.73 219 THR A C 1
ATOM 1423 O O . THR A 1 196 ? 32.554 47.696 22.532 1.00 25.15 219 THR A O 1
ATOM 1427 N N . LEU A 1 197 ? 34.559 46.751 22.173 1.00 22.56 220 LEU A N 1
ATOM 1428 C CA . LEU A 1 197 ? 34.094 45.408 22.498 1.00 21.79 220 LEU A CA 1
ATOM 1429 C C . LEU A 1 197 ? 34.365 45.139 23.970 1.00 23.12 220 LEU A C 1
ATOM 1430 O O . LEU A 1 197 ? 35.483 45.333 24.448 1.00 25.43 220 LEU A O 1
ATOM 1435 N N . VAL A 1 198 ? 33.332 44.710 24.690 1.00 21.54 221 VAL A N 1
ATOM 1436 C CA . VAL A 1 198 ? 33.409 44.581 26.146 1.00 21.78 221 VAL A CA 1
ATOM 1437 C C . VAL A 1 198 ? 32.808 43.267 26.629 1.00 22.84 221 VAL A C 1
ATOM 1438 O O . VAL A 1 198 ? 32.107 42.592 25.886 1.00 24.35 221 VAL A O 1
ATOM 1442 N N . THR A 1 199 ? 33.075 42.913 27.884 1.00 22.70 222 THR A N 1
ATOM 1443 C CA . THR A 1 199 ? 32.406 41.766 28.488 1.00 23.32 222 THR A CA 1
ATOM 1444 C C . THR A 1 199 ? 30.995 42.176 28.886 1.00 21.87 222 THR A C 1
ATOM 1445 O O . THR A 1 199 ? 30.683 43.363 28.926 1.00 25.16 222 THR A O 1
ATOM 1449 N N . VAL A 1 200 ? 30.144 41.198 29.173 1.00 23.09 223 VAL A N 1
ATOM 1450 C CA . VAL A 1 200 ? 28.776 41.479 29.582 1.00 24.63 223 VAL A CA 1
ATOM 1451 C C . VAL A 1 200 ? 28.763 42.306 30.867 1.00 26.64 223 VAL A C 1
ATOM 1452 O O . VAL A 1 200 ? 27.961 43.235 31.019 1.00 27.62 223 VAL A O 1
ATOM 1456 N N . ASP A 1 201 ? 29.687 41.993 31.769 1.00 26.13 224 ASP A N 1
ATOM 1457 C CA . ASP A 1 201 ? 29.822 42.724 33.022 1.00 29.02 224 ASP A CA 1
ATOM 1458 C C . ASP A 1 201 ? 30.043 44.212 32.761 1.00 28.33 224 ASP A C 1
ATOM 1459 O O . ASP A 1 201 ? 29.340 45.058 33.311 1.00 32.85 224 ASP A O 1
ATOM 1464 N N . GLN A 1 202 ? 31.013 44.520 31.905 1.00 25.83 225 GLN A N 1
ATOM 1465 C CA . GLN A 1 202 ? 31.305 45.906 31.544 1.00 29.64 225 GLN A CA 1
ATOM 1466 C C . GLN A 1 202 ? 30.119 46.577 30.866 1.00 28.81 225 GLN A C 1
ATOM 1467 O O . GLN A 1 202 ? 29.834 47.750 31.116 1.00 32.00 225 GLN A O 1
ATOM 1473 N N . LEU A 1 203 ? 29.438 45.825 30.006 1.00 26.33 226 LEU A N 1
ATOM 1474 C CA . LEU A 1 203 ? 28.313 46.349 29.244 1.00 30.19 226 LEU A CA 1
ATOM 1475 C C . LEU A 1 203 ? 27.208 46.847 30.166 1.00 31.50 226 LEU A C 1
ATOM 1476 O O . LEU A 1 203 ? 26.604 47.893 29.917 1.00 36.49 226 LEU A O 1
ATOM 1481 N N . PHE A 1 204 ? 26.961 46.114 31.247 1.00 30.97 227 PHE A N 1
ATOM 1482 C CA . PHE A 1 204 ? 25.893 46.476 32.176 1.00 28.89 227 PHE A CA 1
ATOM 1483 C C . PHE A 1 204 ? 26.393 47.210 33.412 1.00 36.15 227 PHE A C 1
ATOM 1484 O O . PHE A 1 204 ? 25.615 47.483 34.326 1.00 40.58 227 PHE A O 1
ATOM 1492 N N . ALA A 1 205 ? 27.682 47.530 33.440 1.00 35.97 228 ALA A N 1
ATOM 1493 C CA . ALA A 1 205 ? 28.267 48.228 34.582 1.00 38.95 228 ALA A CA 1
ATOM 1494 C C . ALA A 1 205 ? 27.595 49.580 34.809 1.00 48.26 228 ALA A C 1
ATOM 1495 O O . 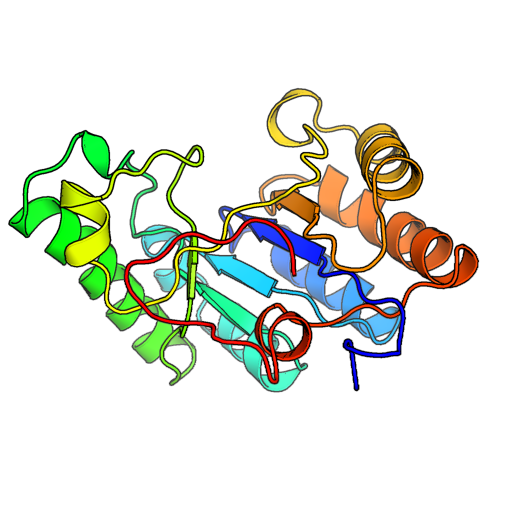ALA A 1 205 ? 27.562 50.427 33.916 1.00 48.03 228 ALA A O 1
ATOM 1497 N N . GLY A 1 206 ? 27.052 49.770 36.007 1.00 56.98 229 GLY A N 1
ATOM 1498 C CA . GLY A 1 206 ? 26.405 51.019 36.360 1.00 60.16 229 GLY A CA 1
ATOM 1499 C C . GLY A 1 206 ? 24.891 50.951 36.291 1.00 61.64 229 GLY A C 1
ATOM 1500 O O . GLY A 1 206 ? 24.200 51.741 36.933 1.00 66.98 229 GLY A O 1
ATOM 1501 N N . THR A 1 207 ? 24.373 50.007 35.512 1.00 51.19 230 THR A N 1
ATOM 1502 C CA . THR A 1 207 ? 22.930 49.839 35.375 1.00 49.13 230 THR A CA 1
ATOM 1503 C C . THR A 1 207 ? 22.386 48.898 36.443 1.00 44.43 230 THR A C 1
ATOM 1504 O O . THR A 1 207 ? 23.153 48.247 37.153 1.00 42.13 230 THR A O 1
ATOM 1508 N N . ASP A 1 208 ? 21.062 48.824 36.552 1.00 41.82 231 ASP A N 1
ATOM 1509 C CA . ASP A 1 208 ? 20.431 47.955 37.537 1.00 41.24 231 ASP A CA 1
ATOM 1510 C C . ASP A 1 208 ? 20.335 46.529 37.003 1.00 40.83 231 ASP A C 1
ATOM 1511 O O . ASP A 1 208 ? 19.333 46.130 36.414 1.00 46.24 231 ASP A O 1
ATOM 1516 N N . PHE A 1 209 ? 21.398 45.771 37.244 1.00 35.82 232 PHE A N 1
ATOM 1517 C CA . PHE A 1 209 ? 21.614 44.455 36.658 1.00 34.25 232 PHE A CA 1
ATOM 1518 C C . PHE A 1 209 ? 21.462 43.374 37.722 1.00 41.44 232 PHE A C 1
ATOM 1519 O O . PHE A 1 209 ? 22.427 43.035 38.403 1.00 48.78 232 PHE A O 1
ATOM 1527 N N . LYS A 1 210 ? 20.257 42.831 37.874 1.00 39.38 233 LYS A N 1
ATOM 1528 C CA . LYS A 1 210 ? 19.952 42.037 39.065 1.00 42.67 233 LYS A CA 1
ATOM 1529 C C . LYS A 1 210 ? 19.553 40.588 38.755 1.00 36.27 233 LYS A C 1
ATOM 1530 O O . LYS A 1 210 ? 19.020 40.304 37.678 1.00 39.43 233 LYS A O 1
ATOM 1536 N N . PRO A 1 211 ? 19.832 39.660 39.693 1.00 35.00 234 PRO A N 1
ATOM 1537 C CA . PRO A 1 211 ? 19.492 38.244 39.509 1.00 35.06 234 PRO A CA 1
ATOM 1538 C C . PRO A 1 211 ? 18.011 37.998 39.255 1.00 37.61 234 PRO A C 1
ATOM 1539 O O . PRO A 1 211 ? 17.179 38.824 39.638 1.00 42.46 234 PRO A O 1
ATOM 1543 N N . ALA A 1 212 ? 17.704 36.868 38.621 1.00 35.34 235 ALA A N 1
ATOM 1544 C CA . ALA A 1 212 ? 16.330 36.439 38.361 1.00 37.41 235 ALA A CA 1
ATOM 1545 C C . ALA A 1 212 ? 15.566 37.387 37.437 1.00 44.02 235 ALA A C 1
ATOM 1546 O O . ALA A 1 212 ? 14.339 37.345 37.376 1.00 44.46 235 ALA A O 1
ATOM 1548 N N . LYS A 1 213 ? 16.297 38.238 36.721 1.00 44.17 236 LYS A N 1
ATOM 1549 C CA . LYS A 1 213 ? 15.713 39.108 35.702 1.00 37.60 236 LYS A CA 1
ATOM 1550 C C . LYS A 1 213 ? 16.406 38.836 34.376 1.00 30.87 236 LYS A C 1
ATOM 1551 O O . LYS A 1 213 ? 17.566 38.435 34.360 1.00 32.45 236 LYS A O 1
ATOM 1557 N N . ALA A 1 214 ? 15.709 39.069 33.267 1.00 30.70 237 ALA A N 1
ATOM 1558 C CA . ALA A 1 214 ? 16.292 38.828 31.948 1.00 31.40 237 ALA A CA 1
ATOM 1559 C C . ALA A 1 214 ? 16.636 40.128 31.216 1.00 29.87 237 ALA A C 1
ATOM 1560 O O . ALA A 1 214 ? 15.885 41.099 31.260 1.00 35.83 237 ALA A O 1
ATOM 1562 N N . TYR A 1 215 ? 17.782 40.131 30.543 1.00 31.05 238 TYR A N 1
ATOM 1563 C CA . TYR A 1 215 ? 18.275 41.313 29.842 1.00 27.88 238 TYR A CA 1
ATOM 1564 C C . TYR A 1 215 ? 18.776 40.913 28.466 1.00 29.60 238 TYR A C 1
ATOM 1565 O O . TYR A 1 215 ? 19.495 39.927 28.341 1.00 29.10 238 TYR A O 1
ATOM 1574 N N . ASP A 1 216 ? 18.419 41.673 27.436 1.00 30.79 239 ASP A N 1
ATOM 1575 C CA . ASP A 1 216 ? 18.875 41.330 26.089 1.00 30.93 239 ASP A CA 1
ATOM 1576 C C . ASP A 1 216 ? 19.695 42.451 25.444 1.00 33.91 239 ASP A C 1
ATOM 1577 O O . ASP A 1 216 ? 20.270 42.269 24.370 1.00 34.99 239 ASP A O 1
ATOM 1582 N N . HIS A 1 217 ? 19.771 43.590 26.126 1.00 34.95 240 HIS A N 1
ATOM 1583 C CA . HIS A 1 217 ? 20.405 44.794 25.596 1.00 37.63 240 HIS A CA 1
ATOM 1584 C C . HIS A 1 217 ? 20.714 45.717 26.770 1.00 41.31 240 HIS A C 1
ATOM 1585 O O . HIS A 1 217 ? 20.036 45.641 27.791 1.00 48.65 240 HIS A O 1
ATOM 1592 N N . ARG A 1 218 ? 21.723 46.578 26.654 1.00 37.08 241 ARG A N 1
ATOM 1593 C CA . ARG A 1 218 ? 22.018 47.488 27.763 1.00 37.85 241 ARG A CA 1
ATOM 1594 C C . ARG A 1 218 ? 20.862 48.460 27.974 1.00 45.43 241 ARG A C 1
ATOM 1595 O O . ARG A 1 218 ? 20.384 49.083 27.027 1.00 52.20 241 ARG A O 1
#

B-factor: mean 33.37, std 10.47, range [17.58, 85.09]

Radius of gyration: 15.56 Å; Cα contacts (8 Å, |Δi|>4): 448; chains: 1; bounding box: 37×39×35 Å